Protein AF-A0A519QUR3-F1 (afdb_monomer_lite)

Foldseek 3Di:
DDDDDDDDPPCVVVVVVVVVVVVVVCVVVVVVFPQPDFDFDWDPPDVPWTWTWTAHRNDIDIGTPPPPCPPFPQPPVVQLVLLVVLVVLCVLLVPDLCLVCLLLVHDSVVNVCSSPNPPTDDPDPSSVSVSVLSVLSVLVVVLCVVLVPDSNCNNVQQQQADVLLVRGGLSRCSSVVDPPSSVSVVVCCPDPVVNPDPDD

Sequence (200 aa):
MQALINLKRGDLPTLLEVFTLAVTTLDAVGAQEFSDLSLHVKGVARPGQSHDLMLSAGQMLICPAGQHVGRRAIPSMKHLMLSAQIRELLATWKWPIAKAARYFRCTQSALDQALTPWTGGEPSTGVARFEAQARSLLFVELLRMIRDVLPEDTPKWLAQERTHLGGKSIETIILQQEPFFVERILTWSLSSEGMGKALH

Radius of gyration: 24.51 Å; chains: 1; bounding box: 57×41×67 Å

Secondary structure (DSSP, 8-state):
------PPTT-HHHHHHHHHHHHHHHHHTT-SSTTS----EEEEEETTEEEEEEEETTEEEEEETT---SS--PPPHHHHHHHHHHHHHHHHTT--HHHHHHHHTS-HHHHHHHHSPP-SS---TTHHHHHHHHHHHHHHHHHHHHTT--GGGHHHHHH-EEGGGTTEEHHHHHHHT-TTHHHHHHHHHHSHHHHS----

pLDDT: mean 70.4, std 18.65, range [34.88, 95.19]

Structure (mmCIF, N/CA/C/O backbone):
data_AF-A0A519QUR3-F1
#
_entry.id   AF-A0A519QUR3-F1
#
loop_
_atom_site.group_PDB
_atom_site.id
_atom_site.type_symbol
_atom_site.label_atom_id
_atom_site.label_alt_id
_atom_site.label_comp_id
_atom_site.label_asym_id
_atom_site.label_entity_id
_atom_site.label_seq_id
_atom_site.pdbx_PDB_ins_code
_atom_site.Cartn_x
_atom_site.Cartn_y
_atom_site.Cartn_z
_atom_site.occupancy
_atom_site.B_iso_or_equiv
_atom_site.auth_seq_id
_atom_site.auth_comp_id
_atom_site.auth_asym_id
_atom_site.auth_atom_id
_atom_site.pdbx_PDB_model_num
ATOM 1 N N . MET A 1 1 ? 34.465 -14.751 -21.176 1.00 37.81 1 MET A N 1
ATOM 2 C CA . MET A 1 1 ? 34.729 -15.432 -22.464 1.00 37.81 1 MET A CA 1
ATOM 3 C C . MET A 1 1 ? 33.815 -14.802 -23.511 1.00 37.81 1 MET A C 1
ATOM 5 O O . MET A 1 1 ? 32.639 -14.657 -23.218 1.00 37.81 1 MET A O 1
ATOM 9 N N . GLN A 1 2 ? 34.328 -14.355 -24.661 1.00 36.56 2 GLN A N 1
ATOM 10 C CA . GLN A 1 2 ? 33.506 -13.817 -25.757 1.00 36.56 2 GLN A CA 1
ATOM 11 C C . GLN A 1 2 ? 33.618 -14.761 -26.955 1.00 36.56 2 GLN A C 1
ATOM 13 O O . GLN A 1 2 ? 34.717 -14.986 -27.452 1.00 36.56 2 GLN A O 1
ATOM 18 N N . ALA A 1 3 ? 32.490 -15.317 -27.393 1.00 42.28 3 ALA A N 1
ATOM 19 C CA . ALA A 1 3 ? 32.391 -16.103 -28.616 1.00 42.28 3 ALA A CA 1
ATOM 20 C C . ALA A 1 3 ? 31.501 -15.339 -29.600 1.00 42.28 3 ALA A C 1
ATOM 22 O O . ALA A 1 3 ? 30.379 -14.964 -29.26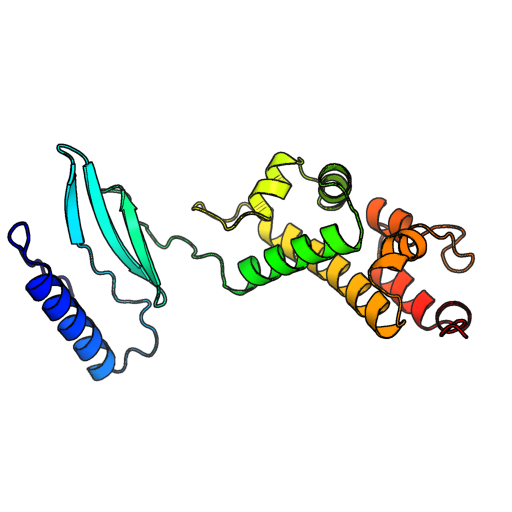1 1.00 42.28 3 ALA A O 1
ATOM 23 N N . LEU A 1 4 ? 32.012 -15.075 -30.802 1.00 41.81 4 LEU A N 1
ATOM 24 C CA . LEU A 1 4 ? 31.260 -14.408 -31.860 1.00 41.81 4 LEU A CA 1
ATOM 25 C C . LEU A 1 4 ? 30.803 -15.467 -32.866 1.00 41.81 4 LEU A C 1
ATOM 27 O O . LEU A 1 4 ? 31.633 -16.063 -33.549 1.00 41.81 4 LEU A O 1
ATOM 31 N N . ILE A 1 5 ? 29.496 -15.718 -32.943 1.00 52.50 5 ILE A N 1
ATOM 32 C CA . ILE A 1 5 ? 28.916 -16.709 -33.857 1.00 52.50 5 ILE A CA 1
ATOM 33 C C . ILE A 1 5 ? 28.091 -15.970 -34.911 1.00 52.50 5 ILE A C 1
ATOM 35 O O . ILE A 1 5 ? 27.114 -15.294 -34.594 1.00 52.50 5 ILE A O 1
ATOM 39 N N . ASN A 1 6 ? 28.493 -16.094 -36.177 1.00 49.91 6 ASN A N 1
ATOM 40 C CA . ASN A 1 6 ? 27.778 -15.509 -37.309 1.00 49.91 6 ASN A CA 1
ATOM 41 C C . ASN A 1 6 ? 26.683 -16.468 -37.787 1.00 49.91 6 ASN A C 1
ATOM 43 O O . ASN A 1 6 ? 26.970 -17.462 -38.450 1.00 49.91 6 ASN A O 1
ATOM 47 N N . LEU A 1 7 ? 25.427 -16.153 -37.471 1.00 54.91 7 LEU A N 1
ATOM 48 C CA . LEU A 1 7 ? 24.267 -16.935 -37.902 1.00 54.91 7 LEU A CA 1
ATOM 49 C C . LEU A 1 7 ? 23.686 -16.388 -39.211 1.00 54.91 7 LEU A C 1
ATOM 51 O O . LEU A 1 7 ? 23.589 -15.174 -39.411 1.00 54.91 7 LEU A O 1
ATOM 55 N N . LYS A 1 8 ? 23.279 -17.287 -40.113 1.00 53.91 8 LYS A N 1
ATOM 56 C CA . LYS A 1 8 ? 22.576 -16.918 -41.349 1.00 53.91 8 LYS A CA 1
ATOM 57 C C . LYS A 1 8 ? 21.108 -16.595 -41.047 1.00 53.91 8 LYS A C 1
ATOM 59 O O . LYS A 1 8 ? 20.505 -17.109 -40.108 1.00 53.91 8 LYS A O 1
ATOM 64 N N . ARG A 1 9 ? 20.518 -15.711 -41.857 1.00 47.50 9 ARG A N 1
ATOM 65 C CA . ARG A 1 9 ? 19.133 -15.245 -41.693 1.00 47.50 9 ARG A CA 1
ATOM 66 C C . ARG A 1 9 ? 18.157 -16.425 -41.811 1.00 47.50 9 ARG A C 1
ATOM 68 O O . ARG A 1 9 ? 18.143 -17.085 -42.843 1.00 47.50 9 ARG A O 1
ATOM 75 N N . GLY A 1 10 ? 17.333 -16.640 -40.784 1.00 54.34 10 GLY A N 1
ATOM 76 C CA . GLY A 1 10 ? 16.297 -17.685 -40.761 1.00 54.34 10 GLY A CA 1
ATOM 77 C C . GLY A 1 10 ? 16.670 -18.967 -40.012 1.00 54.34 10 GLY A C 1
ATOM 78 O O . GLY A 1 10 ? 15.839 -19.863 -39.925 1.00 54.34 10 GLY A O 1
ATOM 79 N N . ASP A 1 11 ? 17.870 -19.051 -39.438 1.00 62.44 11 ASP A N 1
ATOM 80 C CA . ASP A 1 11 ? 18.358 -20.280 -38.811 1.00 62.44 11 ASP A CA 1
ATOM 81 C C . ASP A 1 11 ? 18.082 -20.329 -37.295 1.00 62.44 11 ASP A C 1
ATOM 83 O O . ASP A 1 11 ? 18.979 -20.284 -36.451 1.00 62.44 11 ASP A O 1
ATOM 87 N N . LEU A 1 12 ? 16.790 -20.340 -36.948 1.00 55.03 12 LEU A N 1
ATOM 88 C CA . LEU A 1 12 ? 16.305 -20.459 -35.567 1.00 55.03 12 LEU A CA 1
ATOM 89 C C . LEU A 1 12 ? 16.779 -21.749 -34.859 1.00 55.03 12 LEU A C 1
ATOM 91 O O . LEU A 1 12 ? 17.108 -21.658 -33.677 1.00 55.03 12 LEU A O 1
ATOM 95 N N . PRO A 1 13 ? 16.858 -22.920 -35.524 1.00 61.12 13 PRO A N 1
ATOM 96 C CA . PRO A 1 13 ? 17.396 -24.131 -34.904 1.00 61.12 13 PRO A CA 1
ATOM 97 C C . PRO A 1 13 ? 18.841 -23.955 -34.429 1.00 61.12 13 PRO A C 1
ATOM 99 O O . PRO A 1 13 ? 19.134 -24.225 -33.268 1.00 61.12 13 PRO A O 1
ATOM 102 N N . THR A 1 14 ? 19.713 -23.382 -35.261 1.00 62.38 14 THR A N 1
ATOM 103 C CA . THR A 1 14 ? 21.112 -23.115 -34.891 1.00 62.38 14 THR A CA 1
ATOM 104 C C . THR A 1 14 ? 21.223 -22.098 -33.748 1.00 62.38 14 THR A C 1
ATOM 106 O O . THR A 1 14 ? 22.104 -22.204 -32.897 1.00 62.38 14 THR A O 1
ATOM 109 N N . LEU A 1 15 ? 20.303 -21.128 -33.661 1.00 63.38 15 LEU A N 1
ATOM 110 C CA . LEU A 1 15 ? 20.225 -20.219 -32.512 1.00 63.38 15 LEU A CA 1
ATOM 111 C C . LEU A 1 15 ? 19.911 -20.978 -31.212 1.00 63.38 15 LEU A C 1
ATOM 113 O O . LEU A 1 15 ? 20.547 -20.735 -30.187 1.00 63.38 15 LEU A O 1
ATOM 117 N N . LEU A 1 16 ? 18.932 -21.885 -31.258 1.00 61.94 16 LEU A N 1
ATOM 118 C CA . LEU A 1 16 ? 18.525 -22.691 -30.108 1.00 61.94 16 LEU A CA 1
ATOM 119 C C . LEU A 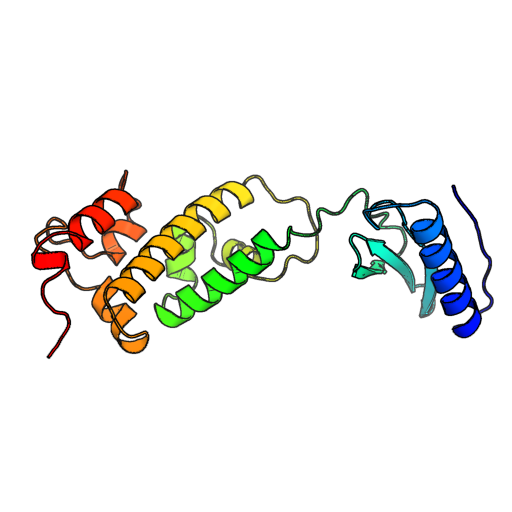1 16 ? 19.641 -23.643 -29.667 1.00 61.94 16 LEU A C 1
ATOM 121 O O . LEU A 1 16 ? 19.890 -23.749 -28.472 1.00 61.94 16 LEU A O 1
ATOM 125 N N . GLU A 1 17 ? 20.373 -24.251 -30.602 1.00 64.56 17 GLU A N 1
ATOM 126 C CA . GLU A 1 17 ? 21.537 -25.091 -30.293 1.00 64.56 17 GLU A CA 1
ATOM 127 C C . GLU A 1 17 ? 22.652 -24.308 -29.586 1.00 64.56 17 GLU A C 1
ATOM 129 O O . GLU A 1 17 ? 23.203 -24.775 -28.588 1.00 64.56 17 GLU A O 1
ATOM 134 N N . VAL A 1 18 ? 22.948 -23.086 -30.042 1.00 66.19 18 VAL A N 1
ATOM 135 C CA . VAL A 1 18 ? 23.920 -22.195 -29.384 1.00 66.19 18 VAL A CA 1
ATOM 136 C C . VAL A 1 18 ? 23.464 -21.826 -27.970 1.00 66.19 18 VAL A C 1
ATOM 138 O O . VAL A 1 18 ? 24.279 -21.799 -27.046 1.00 66.19 18 VAL A O 1
ATOM 141 N N . PHE A 1 19 ? 22.165 -21.578 -27.780 1.00 64.88 19 PHE A N 1
ATOM 142 C CA . PHE A 1 19 ? 21.584 -21.335 -26.460 1.00 64.88 19 PHE A CA 1
ATOM 143 C C . PHE A 1 19 ? 21.726 -22.544 -25.539 1.00 64.88 19 PHE A C 1
ATOM 145 O O . PHE A 1 19 ? 22.174 -22.396 -24.402 1.00 64.88 19 PHE A O 1
ATOM 152 N N . THR A 1 20 ? 21.375 -23.732 -26.026 1.00 64.12 20 THR A N 1
ATOM 153 C CA . THR A 1 20 ? 21.497 -24.976 -25.269 1.00 64.12 20 THR A CA 1
ATOM 154 C C . THR A 1 20 ? 22.944 -25.210 -24.858 1.00 64.12 20 THR A C 1
ATOM 156 O O . THR A 1 20 ? 23.195 -25.430 -23.678 1.00 64.12 20 THR A O 1
ATOM 159 N N . LEU A 1 21 ? 23.898 -25.060 -25.783 1.00 65.69 21 LEU A N 1
ATOM 160 C CA . LEU A 1 21 ? 25.323 -25.241 -25.506 1.00 65.69 21 LEU A CA 1
ATOM 161 C C . LEU A 1 21 ? 25.846 -24.245 -24.458 1.00 65.69 21 LEU A C 1
ATOM 163 O O . LEU A 1 21 ? 26.615 -24.621 -23.569 1.00 65.69 21 LEU A O 1
ATOM 167 N N . ALA A 1 22 ? 25.428 -22.979 -24.536 1.00 63.56 22 ALA A N 1
ATOM 168 C CA . ALA A 1 22 ? 25.815 -21.955 -23.569 1.00 63.56 22 ALA A CA 1
ATOM 169 C C . ALA A 1 22 ? 25.281 -22.275 -22.165 1.00 63.56 22 ALA A C 1
ATOM 171 O O . ALA A 1 22 ? 26.036 -22.214 -21.197 1.00 63.56 22 ALA A O 1
ATOM 172 N N . VAL A 1 23 ? 24.012 -22.678 -22.056 1.00 60.81 23 VAL A N 1
ATOM 173 C CA . VAL A 1 23 ? 23.383 -23.053 -20.780 1.00 60.81 23 VAL A CA 1
ATOM 174 C C . VAL A 1 23 ? 24.037 -24.302 -20.185 1.00 60.81 23 VAL A C 1
ATOM 176 O O . VAL A 1 23 ? 24.402 -24.284 -19.012 1.00 60.81 23 VAL A O 1
ATOM 179 N N . THR A 1 24 ? 24.271 -25.351 -20.981 1.00 61.38 24 THR A N 1
ATOM 180 C CA . THR A 1 24 ? 24.924 -26.582 -20.497 1.00 61.38 24 THR A CA 1
ATOM 181 C C . THR A 1 24 ? 26.366 -26.345 -20.061 1.00 61.38 24 THR A C 1
ATOM 183 O O . THR A 1 24 ? 26.838 -26.975 -19.121 1.00 61.38 24 THR A O 1
ATOM 186 N N . THR A 1 25 ? 27.078 -25.423 -20.719 1.00 59.19 25 THR A N 1
ATOM 187 C CA . THR A 1 25 ? 28.458 -25.081 -20.343 1.00 59.19 25 THR A CA 1
ATOM 188 C C . THR A 1 25 ? 28.506 -24.356 -18.998 1.00 59.19 25 THR A C 1
ATOM 190 O O . THR A 1 25 ? 29.402 -24.624 -18.205 1.00 59.19 25 THR A O 1
ATOM 193 N N . LEU A 1 26 ? 27.544 -23.470 -18.717 1.00 57.19 26 LEU A N 1
ATOM 194 C CA . LEU A 1 26 ? 27.446 -22.760 -17.433 1.00 57.19 26 LEU A CA 1
ATOM 195 C C . LEU A 1 26 ? 27.105 -23.684 -16.268 1.00 57.19 26 LEU A C 1
ATOM 197 O O . LEU A 1 26 ? 27.687 -23.557 -15.192 1.00 57.19 26 LEU A O 1
ATOM 201 N N . ASP A 1 27 ? 26.184 -24.615 -16.505 1.00 56.41 27 ASP A N 1
ATOM 202 C CA . ASP A 1 27 ? 25.802 -25.630 -15.528 1.00 56.41 27 ASP A CA 1
ATOM 203 C C . ASP A 1 27 ? 27.007 -26.526 -15.189 1.00 56.41 27 ASP A C 1
ATOM 205 O O . ASP A 1 27 ? 27.345 -26.728 -14.023 1.00 56.41 27 ASP A O 1
ATOM 209 N N . ALA A 1 28 ? 27.765 -26.944 -16.211 1.00 59.03 28 ALA A N 1
ATOM 210 C CA . ALA A 1 28 ? 28.971 -27.755 -16.045 1.00 59.03 28 ALA A CA 1
ATOM 211 C C . ALA A 1 28 ? 30.105 -27.052 -15.272 1.00 59.03 28 ALA A C 1
ATOM 213 O O . ALA A 1 28 ? 30.900 -27.727 -14.618 1.00 59.03 28 ALA A O 1
ATOM 214 N N . VAL A 1 29 ? 30.198 -25.717 -15.322 1.00 57.69 29 VAL A N 1
ATOM 215 C CA . VAL A 1 29 ? 31.187 -24.946 -14.538 1.00 57.69 29 VAL A CA 1
ATOM 216 C C . VAL A 1 29 ? 30.670 -24.524 -13.157 1.00 57.69 29 VAL A C 1
ATOM 218 O O . VAL A 1 29 ? 31.363 -23.798 -12.446 1.00 57.69 29 VAL A O 1
ATOM 221 N N . GLY A 1 30 ? 29.482 -24.987 -12.752 1.00 46.03 30 GLY A N 1
ATOM 222 C CA . GLY A 1 30 ? 28.926 -24.738 -11.422 1.00 46.03 30 GLY A CA 1
ATOM 223 C C . GLY A 1 30 ? 28.521 -23.283 -11.184 1.00 46.03 30 GLY A C 1
ATOM 224 O O . GLY A 1 30 ? 28.546 -22.824 -10.041 1.00 46.03 30 GLY A O 1
ATOM 225 N N . ALA A 1 31 ? 28.167 -22.544 -12.242 1.00 55.16 31 ALA A N 1
ATOM 226 C CA . ALA A 1 31 ? 27.656 -21.185 -12.114 1.00 55.16 31 ALA A CA 1
ATOM 227 C C . ALA A 1 31 ? 26.292 -21.221 -11.401 1.00 55.16 31 ALA A C 1
ATOM 229 O O . ALA A 1 31 ? 25.266 -21.517 -12.005 1.00 55.16 31 ALA A O 1
ATOM 230 N N . GLN A 1 32 ? 26.283 -20.937 -10.095 1.00 46.06 32 GLN A N 1
ATOM 231 C CA . GLN A 1 32 ? 25.071 -20.992 -9.263 1.00 46.06 32 GLN A CA 1
ATOM 232 C C . GLN A 1 32 ? 24.063 -19.877 -9.587 1.00 46.06 32 GLN A C 1
ATOM 234 O O . GLN A 1 32 ? 22.903 -19.951 -9.185 1.00 46.06 32 GLN A O 1
ATOM 239 N N . GLU A 1 33 ? 24.483 -18.867 -10.351 1.00 49.00 33 GLU A N 1
ATOM 240 C CA . GLU A 1 33 ? 23.640 -17.782 -10.826 1.00 49.00 33 GLU A CA 1
ATOM 241 C C . GLU A 1 33 ? 23.883 -17.560 -12.327 1.00 49.00 33 GLU A C 1
ATOM 243 O O . GLU A 1 33 ? 24.993 -17.260 -12.759 1.00 49.00 33 GLU A O 1
ATOM 248 N N . PHE A 1 34 ? 22.830 -17.633 -13.148 1.00 50.94 34 PHE A N 1
ATOM 249 C CA . PHE A 1 34 ? 22.862 -17.262 -14.576 1.00 50.94 34 PHE A CA 1
ATOM 250 C C . PHE A 1 34 ? 23.053 -15.741 -14.799 1.00 50.94 34 PHE A C 1
ATOM 252 O O . PHE A 1 34 ? 22.647 -15.194 -15.825 1.00 50.94 34 PHE A O 1
ATOM 259 N N . SER A 1 35 ? 23.605 -15.026 -13.816 1.00 46.28 35 SER A N 1
ATOM 260 C CA . SER A 1 35 ? 23.860 -13.585 -13.826 1.00 46.28 35 SER A CA 1
ATOM 261 C C . SER A 1 35 ? 25.069 -13.205 -14.692 1.00 46.28 35 SER A C 1
ATOM 263 O O . SER A 1 35 ? 25.137 -12.063 -15.148 1.00 46.28 35 SER A O 1
ATOM 265 N N . ASP A 1 36 ? 25.955 -14.163 -14.993 1.00 45.47 36 ASP A N 1
ATOM 266 C CA . ASP A 1 36 ? 27.198 -13.939 -15.747 1.00 45.47 36 ASP A CA 1
ATOM 267 C C . ASP A 1 36 ? 27.099 -14.221 -17.260 1.00 45.47 36 ASP A C 1
ATOM 269 O O . ASP A 1 36 ? 28.025 -13.902 -18.012 1.00 45.47 36 ASP A O 1
ATOM 273 N N . LEU A 1 37 ? 25.986 -14.788 -17.749 1.00 48.16 37 LEU A N 1
ATOM 274 C CA . LEU A 1 37 ? 25.804 -15.063 -19.179 1.00 48.16 37 LEU A CA 1
ATOM 275 C C . LEU A 1 37 ? 24.959 -13.989 -19.852 1.00 48.16 37 LEU A C 1
ATOM 277 O O . LEU A 1 37 ? 23.739 -13.976 -19.746 1.00 48.16 37 LEU A O 1
ATOM 281 N N . SER A 1 38 ? 25.617 -13.152 -20.648 1.00 51.22 38 SER A N 1
ATOM 282 C CA . SER A 1 38 ? 24.949 -12.276 -21.611 1.00 51.22 38 SER A CA 1
ATOM 283 C C . SER A 1 38 ? 25.094 -12.863 -23.012 1.00 51.22 38 SER A C 1
ATOM 285 O O . SER A 1 38 ? 26.163 -12.781 -23.618 1.00 51.22 38 SER A O 1
ATOM 287 N N . LEU A 1 39 ? 24.027 -13.468 -23.540 1.00 52.56 39 LEU A N 1
ATOM 288 C CA . LEU A 1 39 ? 23.951 -13.723 -24.977 1.00 52.56 39 LEU A CA 1
ATOM 289 C C . LEU A 1 39 ? 23.546 -12.422 -25.671 1.00 52.56 39 LEU A C 1
ATOM 291 O O . LEU A 1 39 ? 22.660 -11.733 -25.184 1.00 52.56 39 LEU A O 1
ATOM 295 N N . HIS A 1 40 ? 24.189 -12.098 -26.790 1.00 50.66 40 HIS A N 1
ATOM 296 C CA . HIS A 1 40 ? 23.818 -10.974 -27.642 1.00 50.66 40 HIS A CA 1
ATOM 297 C C . HIS A 1 40 ? 23.481 -11.505 -29.030 1.00 50.66 40 HIS A C 1
ATOM 299 O O . HIS A 1 40 ? 24.373 -11.859 -29.801 1.00 50.66 40 HIS A O 1
ATOM 305 N N . VAL A 1 41 ? 22.191 -11.568 -29.356 1.00 54.34 41 VAL A N 1
ATOM 306 C CA . VAL A 1 41 ? 21.738 -11.955 -30.700 1.00 54.34 41 VAL A CA 1
ATOM 307 C C . VAL A 1 41 ? 21.291 -10.708 -31.435 1.00 54.34 41 VAL A C 1
ATOM 309 O O . VAL A 1 41 ? 20.272 -10.124 -31.076 1.00 54.34 41 VAL A O 1
ATOM 312 N N . LYS A 1 42 ? 22.031 -10.322 -32.476 1.00 53.34 42 LYS A N 1
ATOM 313 C CA . LYS A 1 42 ? 21.696 -9.174 -33.318 1.00 53.34 42 LYS A CA 1
ATOM 314 C C . LYS A 1 42 ? 20.842 -9.623 -34.501 1.00 53.34 42 LYS A C 1
ATOM 316 O O . LYS A 1 42 ? 21.347 -10.229 -35.445 1.00 53.34 42 LYS A O 1
ATOM 321 N N . GLY A 1 43 ? 19.548 -9.321 -34.459 1.00 52.38 43 GLY A N 1
ATOM 322 C CA . GLY A 1 43 ? 18.599 -9.654 -35.525 1.00 52.38 43 GLY A CA 1
ATOM 323 C C . GLY A 1 43 ? 18.023 -8.416 -36.211 1.00 52.38 43 GLY A C 1
ATOM 324 O O . GLY A 1 43 ? 17.754 -7.411 -35.559 1.00 52.38 43 GLY A O 1
ATOM 325 N N . VAL A 1 44 ? 17.782 -8.493 -37.525 1.00 53.41 44 VAL A N 1
ATOM 326 C CA . VAL A 1 44 ? 17.096 -7.441 -38.300 1.00 53.41 44 VAL A CA 1
ATOM 327 C C . VAL A 1 44 ? 15.649 -7.872 -38.547 1.00 53.41 44 VAL A C 1
ATOM 329 O O . VAL A 1 44 ? 15.371 -8.602 -39.502 1.00 53.41 44 VAL A O 1
ATOM 332 N N . ALA A 1 45 ? 14.732 -7.439 -37.675 1.00 48.12 45 ALA A N 1
ATOM 333 C CA . ALA A 1 45 ? 13.300 -7.757 -37.779 1.00 48.12 45 ALA A CA 1
ATOM 334 C C . ALA A 1 45 ? 12.611 -6.976 -38.916 1.00 48.12 45 ALA A C 1
ATOM 336 O O . ALA A 1 45 ? 11.692 -7.476 -39.560 1.00 48.12 45 ALA A O 1
ATOM 337 N N . ARG A 1 46 ? 13.088 -5.755 -39.193 1.00 50.47 46 ARG A N 1
ATOM 338 C CA . ARG A 1 46 ? 12.669 -4.871 -40.295 1.00 50.47 46 ARG A CA 1
ATOM 339 C C . ARG A 1 46 ? 13.899 -4.149 -40.854 1.00 50.47 46 ARG A C 1
ATOM 341 O O . ARG A 1 46 ? 14.862 -3.990 -40.102 1.00 50.47 46 ARG A O 1
ATOM 348 N N . PRO A 1 47 ? 13.9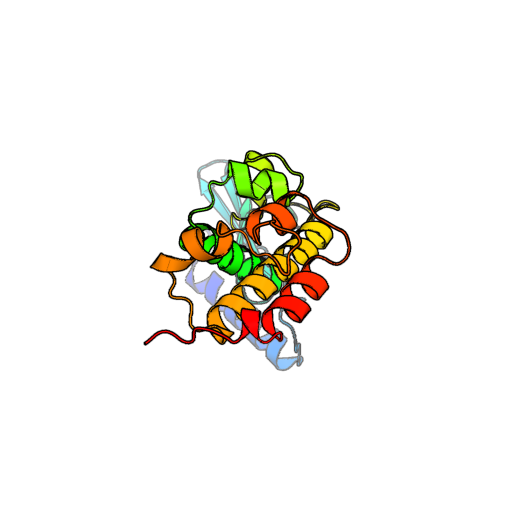06 -3.695 -42.122 1.00 45.84 47 PRO A N 1
ATOM 349 C CA . PRO A 1 47 ? 15.016 -2.907 -42.658 1.00 45.84 47 PRO A CA 1
ATOM 350 C C . PRO A 1 47 ? 15.345 -1.741 -41.714 1.00 45.84 47 PRO A C 1
ATOM 352 O O . PRO A 1 47 ? 14.475 -0.933 -41.403 1.00 45.84 47 PRO A O 1
ATOM 355 N N . GLY A 1 48 ? 16.575 -1.702 -41.198 1.00 50.81 48 GLY A N 1
ATOM 356 C CA . GLY A 1 48 ? 17.044 -0.646 -40.294 1.00 50.81 48 GLY A CA 1
ATOM 357 C C . GLY A 1 48 ? 16.703 -0.802 -38.805 1.00 50.81 48 GLY A C 1
ATOM 358 O O . GLY A 1 48 ? 17.183 -0.000 -38.012 1.00 50.81 48 GLY A O 1
ATOM 359 N N . GLN A 1 49 ? 15.942 -1.822 -38.384 1.00 51.38 49 GLN A N 1
ATOM 360 C CA . GLN A 1 49 ? 15.669 -2.080 -36.963 1.00 51.38 49 GLN A CA 1
ATOM 361 C C . GLN A 1 49 ? 16.392 -3.336 -36.484 1.00 51.38 49 GLN A C 1
ATOM 363 O O . GLN A 1 49 ? 15.976 -4.466 -36.757 1.00 51.38 49 GLN A O 1
ATOM 368 N N . SER A 1 50 ? 17.479 -3.111 -35.753 1.00 53.78 50 SER A N 1
ATOM 369 C CA . SER A 1 50 ? 18.231 -4.157 -35.076 1.00 53.78 50 SER A CA 1
ATOM 370 C C . SER A 1 50 ? 17.734 -4.292 -33.637 1.00 53.78 50 SER A C 1
ATOM 372 O O . SER A 1 50 ? 17.525 -3.284 -32.961 1.00 53.78 50 SER A O 1
ATOM 374 N N . HIS A 1 51 ? 17.553 -5.527 -33.181 1.00 54.38 51 HIS A N 1
ATOM 375 C CA . HIS A 1 51 ? 17.218 -5.842 -31.793 1.00 54.38 51 HIS A CA 1
ATOM 376 C C . HIS A 1 51 ? 18.263 -6.799 -31.226 1.00 54.38 51 HIS A C 1
ATOM 378 O O . HIS A 1 51 ? 18.765 -7.653 -31.960 1.00 54.38 51 HIS A O 1
ATOM 384 N N . ASP A 1 52 ? 18.548 -6.639 -29.939 1.00 56.50 52 ASP A N 1
ATOM 385 C CA . ASP A 1 52 ? 19.452 -7.467 -29.158 1.00 56.50 52 ASP A CA 1
ATOM 386 C C . ASP A 1 52 ? 18.612 -8.359 -28.233 1.00 56.50 52 ASP A C 1
ATOM 388 O O . ASP A 1 52 ? 17.825 -7.864 -27.424 1.00 56.50 52 ASP A O 1
ATOM 392 N N . LEU A 1 53 ? 18.754 -9.677 -28.356 1.00 54.47 53 LEU A N 1
ATOM 393 C CA . LEU A 1 53 ? 18.225 -10.633 -27.379 1.00 54.47 53 LEU A CA 1
ATOM 394 C C . LEU A 1 53 ? 19.250 -10.788 -26.253 1.00 54.47 53 LEU A C 1
ATOM 396 O O . LEU A 1 53 ? 20.398 -11.092 -26.563 1.00 54.47 53 LEU A O 1
ATOM 400 N N . MET A 1 54 ? 18.843 -10.598 -24.996 1.00 55.62 54 MET A N 1
ATOM 401 C CA . MET A 1 54 ? 19.684 -10.702 -23.799 1.00 55.62 54 MET A CA 1
ATOM 402 C C . MET A 1 54 ? 19.066 -11.670 -22.789 1.00 55.62 54 MET A C 1
ATOM 404 O O . MET A 1 54 ? 17.850 -11.681 -22.613 1.00 55.62 54 MET A O 1
ATOM 408 N N . LEU A 1 55 ? 19.893 -12.452 -22.094 1.00 50.78 55 LEU A N 1
ATOM 409 C CA . LEU A 1 55 ? 19.472 -13.270 -20.954 1.00 50.78 55 LEU A CA 1
ATOM 410 C C . LEU A 1 55 ? 20.062 -12.661 -19.676 1.00 50.78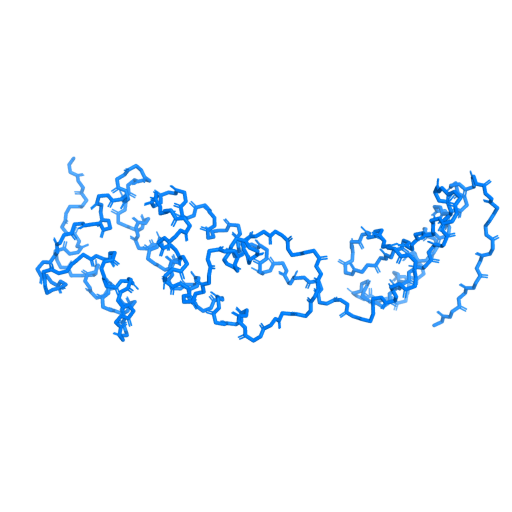 55 LEU A C 1
ATOM 412 O O . LEU A 1 55 ? 21.246 -12.346 -19.645 1.00 50.78 55 LEU A O 1
ATOM 416 N N . SER A 1 56 ? 19.247 -12.409 -18.653 1.00 50.50 56 SER A N 1
ATOM 417 C CA . SER A 1 56 ? 19.715 -11.838 -17.384 1.00 50.50 56 SER A CA 1
ATOM 418 C C . SER A 1 56 ? 18.839 -12.316 -16.231 1.00 50.50 56 SER A C 1
ATOM 420 O O . SER A 1 56 ? 17.614 -12.270 -16.328 1.00 50.50 56 SER A O 1
ATOM 422 N N . ALA A 1 57 ? 19.465 -12.822 -15.163 1.00 49.28 57 ALA A N 1
ATOM 423 C CA . ALA A 1 57 ? 18.782 -13.392 -13.995 1.00 49.28 57 ALA A CA 1
ATOM 424 C C . ALA A 1 57 ? 17.703 -14.443 -14.355 1.00 49.28 57 ALA A C 1
ATOM 426 O O . ALA A 1 57 ? 16.636 -14.489 -13.747 1.00 49.28 57 ALA A O 1
ATOM 427 N N . GLY A 1 58 ? 17.960 -15.264 -15.380 1.00 45.34 58 GLY A N 1
ATOM 428 C CA . GLY A 1 58 ? 17.029 -16.301 -15.844 1.00 45.34 58 GLY A CA 1
ATOM 429 C C . GLY A 1 58 ? 15.863 -15.799 -16.706 1.00 45.34 58 GLY A C 1
ATOM 430 O O . GLY A 1 58 ? 14.997 -16.590 -17.067 1.00 45.34 58 GLY A O 1
ATOM 431 N N . GLN A 1 59 ? 15.827 -14.512 -17.066 1.00 47.62 59 GLN A N 1
ATOM 432 C CA . GLN A 1 59 ? 14.815 -13.947 -17.960 1.00 47.62 59 GLN A CA 1
ATOM 433 C C . GLN A 1 59 ? 15.409 -13.581 -19.320 1.00 47.62 59 GLN A C 1
ATOM 435 O O . GLN A 1 59 ? 16.508 -13.034 -19.408 1.00 47.62 59 GLN A O 1
ATOM 440 N N . MET A 1 60 ? 14.654 -13.860 -20.382 1.00 52.12 60 MET A N 1
ATOM 441 C CA . MET A 1 60 ? 14.991 -13.483 -21.753 1.00 52.12 60 MET A CA 1
ATOM 442 C C . MET A 1 60 ? 14.328 -12.145 -22.103 1.00 52.12 60 MET A C 1
ATOM 444 O O . MET A 1 60 ? 13.119 -11.982 -21.955 1.00 52.12 60 MET A O 1
ATOM 448 N N . LEU A 1 61 ? 15.124 -11.187 -22.570 1.00 55.44 61 LEU A N 1
ATOM 449 C CA . LEU A 1 61 ? 14.732 -9.812 -22.869 1.00 55.44 61 LEU A CA 1
ATOM 450 C C . LEU A 1 61 ? 15.072 -9.479 -24.326 1.00 55.44 61 LEU A C 1
ATOM 452 O O . LEU A 1 61 ? 16.141 -9.838 -24.809 1.00 55.44 61 LEU A O 1
ATOM 456 N N . ILE A 1 62 ? 14.187 -8.757 -25.016 1.00 57.56 62 ILE A N 1
ATOM 457 C CA . ILE A 1 62 ? 14.442 -8.207 -26.357 1.00 57.56 62 ILE A CA 1
ATOM 458 C C . ILE A 1 62 ? 14.596 -6.692 -26.218 1.00 57.56 62 ILE A C 1
ATOM 460 O O . ILE A 1 62 ? 13.674 -6.010 -25.773 1.00 57.56 62 ILE A O 1
ATOM 464 N N . CYS A 1 63 ? 15.754 -6.161 -26.600 1.00 54.31 63 CYS A N 1
ATOM 465 C CA . CYS A 1 63 ? 16.109 -4.749 -26.473 1.00 54.31 63 CYS A CA 1
ATOM 466 C C . CYS A 1 63 ? 16.401 -4.120 -27.849 1.00 54.31 63 CYS A C 1
ATOM 468 O O . CYS A 1 63 ? 16.818 -4.825 -28.766 1.00 54.31 63 CYS A O 1
ATOM 470 N N . PRO A 1 64 ? 16.226 -2.799 -28.030 1.00 56.12 64 PRO A N 1
ATOM 471 C CA . PRO A 1 64 ? 16.731 -2.092 -29.210 1.00 56.12 64 PRO A CA 1
ATOM 472 C C . PRO A 1 64 ? 18.263 -2.172 -29.298 1.00 56.12 64 PRO A C 1
ATOM 474 O O . PRO A 1 64 ? 18.944 -2.059 -28.278 1.00 56.12 64 PRO A O 1
ATOM 477 N N . ALA A 1 65 ? 18.813 -2.333 -30.504 1.00 51.91 65 ALA A N 1
ATOM 478 C CA . ALA A 1 65 ? 20.253 -2.515 -30.684 1.00 51.91 65 ALA A CA 1
ATOM 479 C C . ALA A 1 65 ? 21.091 -1.325 -30.205 1.00 51.91 65 ALA A C 1
ATOM 481 O O . ALA A 1 65 ? 20.747 -0.166 -30.443 1.00 51.91 65 ALA A O 1
ATOM 482 N N . GLY A 1 66 ? 22.226 -1.625 -29.572 1.00 49.16 66 GLY A N 1
ATOM 483 C CA . GLY A 1 66 ? 23.160 -0.612 -29.070 1.00 49.16 66 GLY A CA 1
ATOM 484 C C . GLY A 1 66 ? 22.772 -0.026 -27.711 1.00 49.16 66 GLY A C 1
ATOM 485 O O . GLY A 1 66 ? 23.576 0.677 -27.101 1.00 49.16 66 GLY A O 1
ATOM 486 N N . GLN A 1 67 ? 21.600 -0.383 -27.171 1.00 50.31 67 GLN A N 1
ATOM 487 C CA . GLN A 1 67 ? 21.376 -0.318 -25.731 1.00 50.31 67 GLN A CA 1
ATOM 488 C C . GLN A 1 67 ? 22.088 -1.508 -25.090 1.00 50.31 67 GLN A C 1
ATOM 490 O O . GLN A 1 67 ? 21.462 -2.489 -24.690 1.00 50.31 67 GLN A O 1
ATOM 495 N N . HIS A 1 68 ? 23.416 -1.415 -24.978 1.00 46.56 68 HIS A N 1
ATOM 496 C CA . HIS A 1 68 ? 24.130 -2.222 -24.001 1.00 46.56 68 HIS A CA 1
ATOM 497 C C . HIS A 1 68 ? 23.586 -1.830 -22.641 1.00 46.56 68 HIS A C 1
ATOM 499 O O . HIS A 1 68 ? 23.866 -0.765 -22.094 1.00 46.56 68 HIS A O 1
ATOM 505 N N . VAL A 1 69 ? 22.735 -2.704 -22.137 1.00 47.19 69 VAL A N 1
ATOM 506 C CA . VAL A 1 69 ? 22.226 -2.668 -20.790 1.00 47.19 69 VAL A CA 1
ATOM 507 C C . VAL A 1 69 ? 23.409 -2.962 -19.866 1.00 47.19 69 VAL A C 1
ATOM 509 O O . VAL A 1 69 ? 23.598 -4.082 -19.406 1.00 47.19 69 VAL A O 1
ATOM 512 N N . GLY A 1 70 ? 24.260 -1.963 -19.616 1.00 42.25 70 GLY A N 1
ATOM 513 C CA . GLY A 1 70 ? 25.108 -1.979 -18.431 1.00 42.25 70 GLY A CA 1
ATOM 514 C C . GLY A 1 70 ? 24.167 -2.181 -17.254 1.00 42.25 70 GLY A C 1
ATOM 515 O O . GLY A 1 70 ? 23.247 -1.379 -17.123 1.00 42.25 70 GLY A O 1
ATOM 516 N N . ARG A 1 71 ? 24.310 -3.313 -16.540 1.00 42.03 71 ARG A N 1
ATOM 517 C CA . ARG A 1 71 ? 23.462 -3.767 -15.419 1.00 42.03 71 ARG A CA 1
ATOM 518 C C . ARG A 1 71 ? 22.155 -2.964 -15.317 1.00 42.03 71 ARG A C 1
ATOM 520 O O . ARG A 1 71 ? 22.045 -2.090 -14.460 1.00 42.03 71 ARG A O 1
ATOM 527 N N . ARG A 1 72 ? 21.158 -3.210 -16.187 1.00 41.56 72 ARG A N 1
ATOM 528 C CA . ARG A 1 72 ? 19.806 -2.712 -15.869 1.00 41.56 72 ARG A CA 1
ATOM 529 C C . ARG A 1 72 ? 19.507 -3.350 -14.530 1.00 41.56 72 ARG A C 1
ATOM 531 O O . ARG A 1 72 ? 19.562 -4.573 -14.416 1.00 41.56 72 ARG A O 1
ATOM 538 N N . ALA A 1 73 ? 19.234 -2.525 -13.530 1.00 43.28 73 ALA A N 1
ATOM 539 C CA . ALA A 1 73 ? 18.595 -2.992 -12.325 1.00 43.28 73 ALA A CA 1
ATOM 540 C C . ALA A 1 73 ? 17.258 -3.594 -12.771 1.00 43.28 73 ALA A C 1
ATOM 542 O O . ALA A 1 73 ? 16.282 -2.878 -12.984 1.00 43.28 73 ALA A O 1
ATOM 543 N N . ILE A 1 74 ? 17.241 -4.908 -13.014 1.00 46.62 74 ILE A N 1
ATOM 544 C CA . ILE A 1 74 ? 16.003 -5.673 -13.040 1.00 46.62 74 ILE A CA 1
ATOM 545 C C . ILE A 1 74 ? 15.340 -5.302 -11.717 1.00 46.62 74 ILE A C 1
ATOM 547 O O . ILE A 1 74 ? 15.997 -5.437 -10.675 1.00 46.62 74 ILE A O 1
ATOM 551 N N . PRO A 1 75 ? 14.110 -4.757 -11.729 1.00 51.94 75 PRO A N 1
ATOM 552 C CA . PRO A 1 75 ? 13.414 -4.470 -10.492 1.00 51.94 75 PRO A CA 1
ATOM 553 C C . PRO A 1 75 ? 13.464 -5.747 -9.676 1.00 51.94 75 PRO A C 1
ATOM 555 O O . PRO A 1 75 ? 13.057 -6.804 -10.164 1.00 51.94 75 PRO A O 1
ATOM 558 N N . SER A 1 76 ? 14.045 -5.677 -8.477 1.00 59.38 76 SER A N 1
ATOM 559 C CA . SER A 1 76 ? 14.093 -6.864 -7.634 1.00 59.38 76 SER A CA 1
ATOM 560 C C . SER A 1 76 ? 12.668 -7.415 -7.547 1.00 59.38 76 SER A C 1
ATOM 562 O O . SER A 1 76 ? 11.719 -6.633 -7.455 1.00 59.38 76 SER A O 1
ATOM 564 N N . MET A 1 77 ? 12.492 -8.737 -7.607 1.00 63.44 77 MET A N 1
ATOM 565 C CA . MET A 1 77 ? 11.165 -9.369 -7.520 1.00 63.44 77 MET A CA 1
ATOM 566 C C . MET A 1 77 ? 10.327 -8.775 -6.368 1.00 63.44 77 MET A C 1
ATOM 568 O O . MET A 1 77 ? 9.119 -8.588 -6.487 1.00 63.44 77 MET A O 1
ATOM 572 N N . LYS A 1 78 ? 11.008 -8.365 -5.289 1.00 66.19 78 LYS A N 1
ATOM 573 C CA . LYS A 1 78 ? 10.455 -7.645 -4.138 1.00 66.19 78 LYS A CA 1
ATOM 574 C C . LYS A 1 78 ? 9.695 -6.367 -4.518 1.00 66.19 78 LYS A C 1
ATOM 576 O O . LYS A 1 78 ? 8.605 -6.156 -4.004 1.00 66.19 78 LYS A O 1
ATOM 581 N N . HIS A 1 79 ? 10.234 -5.536 -5.407 1.00 71.38 79 HIS A N 1
ATOM 582 C CA . HIS A 1 79 ? 9.583 -4.300 -5.846 1.00 71.38 79 HIS A CA 1
ATOM 583 C C . HIS A 1 79 ? 8.333 -4.585 -6.685 1.00 71.38 79 HIS A C 1
ATOM 585 O O . HIS A 1 79 ? 7.287 -3.991 -6.446 1.00 71.38 79 HIS A O 1
ATOM 591 N N . LEU A 1 80 ? 8.410 -5.540 -7.621 1.00 69.75 80 LEU A N 1
ATOM 592 C CA . LEU A 1 80 ? 7.259 -5.933 -8.443 1.00 69.75 80 LEU A CA 1
ATOM 593 C C . LEU A 1 80 ? 6.114 -6.477 -7.584 1.00 69.75 80 LEU A C 1
ATOM 595 O O . LEU A 1 80 ? 4.964 -6.077 -7.768 1.00 69.75 80 LEU A O 1
ATOM 599 N N . MET A 1 81 ? 6.439 -7.341 -6.619 1.00 73.69 81 MET A N 1
ATOM 600 C CA . MET A 1 81 ? 5.471 -7.847 -5.647 1.00 73.69 81 MET A CA 1
ATOM 601 C C . MET A 1 81 ? 4.871 -6.712 -4.817 1.00 73.69 81 MET A C 1
ATOM 603 O O . MET A 1 81 ? 3.654 -6.642 -4.681 1.00 73.69 81 MET A O 1
ATOM 607 N N . LEU A 1 82 ? 5.696 -5.792 -4.312 1.00 81.44 82 LEU A N 1
ATOM 608 C CA . LEU A 1 82 ? 5.222 -4.677 -3.498 1.00 81.44 82 LEU A CA 1
ATOM 609 C C . LEU A 1 82 ? 4.276 -3.756 -4.281 1.00 81.44 82 LEU A C 1
ATOM 611 O O . LEU A 1 82 ? 3.205 -3.414 -3.789 1.00 81.44 82 LEU A O 1
ATOM 615 N N . SER A 1 83 ? 4.618 -3.396 -5.518 1.00 82.19 83 SER A N 1
ATOM 616 C CA . SER A 1 83 ? 3.756 -2.574 -6.375 1.00 82.19 83 SER A CA 1
ATOM 617 C C . SER A 1 83 ? 2.445 -3.279 -6.742 1.00 82.19 83 SER A C 1
ATOM 619 O O . SER A 1 83 ? 1.416 -2.620 -6.895 1.00 82.19 83 SER A O 1
ATOM 621 N N . ALA A 1 84 ? 2.444 -4.610 -6.872 1.00 81.06 84 ALA A N 1
ATOM 622 C CA . ALA A 1 84 ? 1.215 -5.387 -7.045 1.00 81.06 84 ALA A CA 1
ATOM 623 C C . ALA A 1 84 ? 0.340 -5.353 -5.780 1.00 81.06 84 ALA A C 1
ATOM 625 O O . ALA A 1 84 ? -0.839 -5.017 -5.870 1.00 81.06 84 ALA A O 1
ATOM 626 N N . GLN A 1 85 ? 0.934 -5.587 -4.605 1.00 86.69 85 GLN A N 1
ATOM 627 C CA . GLN A 1 85 ? 0.231 -5.537 -3.319 1.00 86.69 85 GLN A CA 1
ATOM 628 C C . GLN A 1 85 ? -0.374 -4.156 -3.045 1.00 86.69 85 GLN A C 1
ATOM 630 O O . GLN A 1 85 ? -1.509 -4.053 -2.591 1.00 86.69 85 GLN A O 1
ATOM 635 N N . ILE A 1 86 ? 0.350 -3.076 -3.355 1.00 91.06 86 ILE A N 1
ATOM 636 C CA . ILE A 1 86 ? -0.182 -1.720 -3.190 1.00 91.06 86 ILE A CA 1
ATOM 637 C C . ILE A 1 86 ? -1.337 -1.453 -4.155 1.00 91.06 86 ILE A C 1
ATOM 639 O O . ILE A 1 86 ? -2.318 -0.838 -3.749 1.00 91.06 86 ILE A O 1
ATOM 643 N N . ARG A 1 87 ? -1.282 -1.928 -5.405 1.00 87.31 87 ARG A N 1
ATOM 644 C CA . ARG A 1 87 ? -2.415 -1.786 -6.336 1.00 87.31 87 ARG A CA 1
ATOM 645 C C . ARG A 1 87 ? -3.674 -2.474 -5.818 1.00 87.31 87 ARG A C 1
ATOM 647 O O . ARG A 1 87 ? -4.744 -1.871 -5.852 1.00 87.31 87 ARG A O 1
ATOM 654 N N . GLU A 1 88 ? -3.533 -3.694 -5.317 1.00 88.94 88 GLU A N 1
ATOM 655 C CA . GLU A 1 88 ? -4.638 -4.443 -4.720 1.00 88.94 88 GLU A CA 1
ATOM 656 C C . GLU A 1 88 ? -5.195 -3.730 -3.480 1.00 88.94 88 GLU A C 1
ATOM 658 O O . GLU A 1 88 ? -6.400 -3.507 -3.383 1.00 88.94 88 GLU A O 1
ATOM 663 N N . LEU A 1 89 ? -4.316 -3.261 -2.589 1.00 93.38 89 LEU A N 1
ATOM 664 C CA . LEU A 1 89 ? -4.696 -2.489 -1.405 1.00 93.38 89 LEU A CA 1
ATOM 665 C C . LEU A 1 89 ? -5.496 -1.236 -1.777 1.00 93.38 89 LEU A C 1
ATOM 667 O O . LEU A 1 89 ? -6.559 -0.994 -1.209 1.00 93.38 89 LEU A O 1
ATOM 671 N N . LEU A 1 90 ? -5.025 -0.446 -2.748 1.00 92.75 90 LEU A N 1
ATOM 672 C CA . LEU A 1 90 ? -5.721 0.770 -3.180 1.00 92.75 90 LEU A CA 1
ATOM 673 C C . LEU A 1 90 ? -7.113 0.469 -3.750 1.00 92.75 90 LEU A C 1
ATOM 675 O O . LEU A 1 90 ? -8.042 1.248 -3.515 1.00 92.75 90 LEU A O 1
ATOM 679 N N . ALA A 1 91 ? -7.271 -0.657 -4.451 1.00 90.50 91 ALA A N 1
ATOM 680 C CA . ALA A 1 91 ? -8.565 -1.112 -4.947 1.00 90.50 91 ALA A CA 1
ATOM 681 C C . ALA A 1 91 ? -9.510 -1.485 -3.792 1.00 90.50 91 ALA A C 1
ATOM 683 O O . ALA A 1 91 ? -10.630 -0.973 -3.734 1.00 90.50 91 ALA A O 1
ATOM 684 N N . THR A 1 92 ? -9.041 -2.287 -2.831 1.00 91.50 92 THR A N 1
ATOM 685 C CA . THR A 1 92 ? -9.805 -2.685 -1.634 1.00 91.50 92 THR A CA 1
ATOM 686 C C . THR A 1 92 ? -10.223 -1.477 -0.796 1.00 91.50 92 THR A C 1
ATOM 688 O O . THR A 1 92 ? -11.373 -1.351 -0.380 1.00 91.50 92 THR A O 1
ATOM 691 N N . TRP A 1 93 ? -9.313 -0.525 -0.602 1.00 94.44 93 TRP A N 1
ATOM 692 C CA . TRP A 1 93 ? -9.561 0.686 0.184 1.00 94.44 93 TRP A CA 1
ATOM 693 C C . TRP A 1 93 ? -10.404 1.721 -0.571 1.00 94.44 93 TRP A C 1
ATOM 695 O O . TRP A 1 93 ? -10.801 2.735 0.007 1.00 94.44 93 TRP A O 1
ATOM 705 N N . LYS A 1 94 ? -10.672 1.490 -1.865 1.00 94.12 94 LYS A N 1
ATOM 706 C CA . LYS A 1 94 ? -11.310 2.440 -2.790 1.00 94.12 94 LYS A CA 1
ATOM 707 C C . LYS A 1 94 ? -10.609 3.802 -2.788 1.00 94.12 94 LYS A C 1
ATOM 709 O O . LYS A 1 94 ? -11.244 4.857 -2.843 1.00 94.12 94 LYS A O 1
ATOM 714 N N . TRP A 1 95 ? -9.281 3.788 -2.697 1.00 93.06 95 TRP A N 1
ATOM 715 C CA . TRP A 1 95 ? -8.469 4.997 -2.716 1.00 93.06 95 TRP A CA 1
ATOM 716 C C . TRP A 1 95 ? -8.166 5.411 -4.157 1.00 93.06 95 TRP A C 1
ATOM 718 O O . TRP A 1 95 ? -7.471 4.681 -4.865 1.00 93.06 95 TRP A O 1
ATOM 728 N N . PRO A 1 96 ? -8.616 6.597 -4.611 1.00 92.56 96 PRO A N 1
ATOM 729 C CA . PRO A 1 96 ? -8.225 7.089 -5.923 1.00 92.56 96 PRO A CA 1
ATOM 730 C C . PRO A 1 96 ? -6.722 7.381 -5.947 1.00 92.56 96 PRO A C 1
ATOM 732 O O . PRO A 1 96 ? -6.143 7.795 -4.936 1.00 92.56 96 PRO A O 1
ATOM 735 N N . ILE A 1 97 ? -6.105 7.261 -7.126 1.00 88.44 97 ILE A N 1
ATOM 736 C CA . ILE A 1 97 ? -4.666 7.506 -7.314 1.00 88.44 97 ILE A CA 1
ATOM 737 C C . ILE A 1 97 ? -4.237 8.886 -6.786 1.00 88.44 97 ILE A C 1
ATOM 739 O O . ILE A 1 97 ? -3.173 9.025 -6.195 1.00 88.44 97 ILE A O 1
ATOM 743 N N . ALA A 1 98 ? -5.112 9.894 -6.889 1.00 90.81 98 ALA A N 1
ATOM 744 C CA . ALA A 1 98 ? -4.923 11.227 -6.319 1.00 90.81 98 ALA A CA 1
ATOM 745 C C . ALA A 1 98 ? -4.722 11.222 -4.795 1.00 90.81 98 ALA A C 1
ATOM 747 O O . ALA A 1 98 ? -3.833 11.901 -4.278 1.00 90.81 98 ALA A O 1
ATOM 748 N N . LYS A 1 99 ? -5.532 10.442 -4.070 1.00 92.94 99 LYS A N 1
ATOM 749 C CA . LYS A 1 99 ? -5.437 10.313 -2.611 1.00 92.94 99 LYS A CA 1
ATOM 750 C C . LYS A 1 99 ? -4.162 9.560 -2.226 1.00 92.94 99 LYS A C 1
ATOM 752 O O . LYS A 1 99 ? -3.444 10.009 -1.334 1.00 92.94 99 LYS A O 1
ATOM 757 N N . ALA A 1 100 ? -3.845 8.478 -2.937 1.00 91.06 100 ALA A N 1
ATOM 758 C CA . ALA A 1 100 ? -2.629 7.701 -2.713 1.00 91.06 100 ALA A CA 1
ATOM 759 C C . ALA A 1 100 ? -1.353 8.520 -2.994 1.00 91.06 100 ALA A C 1
ATOM 761 O O . ALA A 1 100 ? -0.424 8.514 -2.191 1.00 91.06 100 ALA A O 1
ATOM 762 N N . ALA A 1 101 ? -1.326 9.304 -4.075 1.00 89.12 101 ALA A N 1
ATOM 763 C CA . ALA A 1 101 ? -0.189 10.155 -4.434 1.00 89.12 101 ALA A CA 1
ATOM 764 C C . ALA A 1 101 ? 0.120 11.199 -3.350 1.00 89.12 101 ALA A C 1
ATOM 766 O O . ALA A 1 101 ? 1.288 11.459 -3.047 1.00 89.12 101 ALA A O 1
ATOM 767 N N . ARG A 1 102 ? -0.919 11.728 -2.684 1.00 90.19 102 ARG A N 1
ATOM 768 C CA . ARG A 1 102 ? -0.754 12.613 -1.523 1.00 90.19 102 ARG A CA 1
ATOM 769 C C . ARG A 1 102 ? -0.027 11.915 -0.373 1.00 90.19 102 ARG A C 1
ATOM 771 O O . ARG A 1 102 ? 0.869 12.513 0.216 1.00 90.19 102 ARG A O 1
ATOM 778 N N . TYR A 1 103 ? -0.366 10.658 -0.086 1.00 90.44 103 TYR A N 1
ATOM 779 C CA . TYR A 1 103 ? 0.344 9.865 0.918 1.00 90.44 103 TYR A CA 1
ATOM 780 C C . TYR A 1 103 ? 1.808 9.626 0.515 1.00 90.44 103 TYR A C 1
ATOM 782 O O . TYR A 1 103 ? 2.724 9.938 1.273 1.00 90.44 103 TYR A O 1
ATOM 790 N N . PHE A 1 104 ? 2.069 9.178 -0.712 1.00 88.19 104 PHE A N 1
ATOM 791 C CA . PHE A 1 104 ? 3.440 8.936 -1.181 1.00 88.19 104 PHE A CA 1
ATOM 792 C C . PHE A 1 104 ? 4.259 10.221 -1.421 1.00 88.19 104 PHE A C 1
ATOM 794 O O . PHE A 1 104 ? 5.451 10.148 -1.733 1.00 88.19 104 PHE A O 1
ATOM 801 N N . ARG A 1 105 ? 3.660 11.409 -1.230 1.00 87.75 105 ARG A N 1
ATOM 802 C CA . ARG A 1 105 ? 4.250 12.735 -1.493 1.00 87.75 105 ARG A CA 1
ATOM 803 C C . ARG A 1 105 ? 4.873 12.815 -2.888 1.00 87.75 105 ARG A C 1
ATOM 805 O O . ARG A 1 105 ? 6.026 13.230 -3.048 1.00 87.75 105 ARG A O 1
ATOM 812 N N . CYS A 1 106 ? 4.130 12.359 -3.884 1.00 85.25 106 CYS A N 1
ATOM 813 C CA . CYS A 1 106 ? 4.526 12.391 -5.284 1.00 85.25 106 CYS A CA 1
ATOM 814 C C . CYS A 1 106 ? 3.357 12.856 -6.159 1.00 85.25 106 CYS A C 1
ATOM 816 O O . CYS A 1 106 ? 2.232 13.039 -5.690 1.00 85.25 106 CYS A O 1
ATOM 818 N N . THR A 1 107 ? 3.628 13.103 -7.439 1.00 85.25 107 THR A N 1
ATOM 819 C CA . THR A 1 107 ? 2.568 13.392 -8.409 1.00 85.25 107 THR A CA 1
ATOM 820 C C . THR A 1 107 ? 1.797 12.111 -8.735 1.00 85.25 107 THR A C 1
ATOM 822 O O . THR A 1 107 ? 2.331 11.010 -8.609 1.00 85.25 107 THR A O 1
ATOM 825 N N . GLN A 1 108 ? 0.547 12.237 -9.196 1.00 85.88 108 GLN A N 1
ATOM 826 C CA . GLN A 1 108 ? -0.249 11.075 -9.625 1.00 85.88 108 GLN A CA 1
ATOM 827 C C . GLN A 1 108 ? 0.463 10.277 -10.719 1.00 85.88 108 GLN A C 1
ATOM 829 O O . GLN A 1 108 ? 0.535 9.061 -10.632 1.00 85.88 108 GLN A O 1
ATOM 834 N N . SER A 1 109 ? 1.058 10.977 -11.690 1.00 79.44 109 SER A N 1
ATOM 835 C CA . SER A 1 109 ? 1.847 10.373 -12.767 1.00 79.44 109 SER A CA 1
ATOM 836 C C . SER A 1 109 ? 3.063 9.602 -12.237 1.00 79.44 109 SER A C 1
ATOM 838 O O . SER A 1 109 ? 3.309 8.483 -12.671 1.00 79.44 109 SER A O 1
ATOM 840 N N . ALA A 1 110 ? 3.783 10.146 -11.249 1.00 78.88 110 ALA A N 1
ATOM 841 C CA . ALA A 1 110 ? 4.914 9.450 -10.637 1.00 78.88 110 ALA A CA 1
ATOM 842 C C . ALA A 1 110 ? 4.479 8.211 -9.838 1.00 78.88 110 ALA A C 1
ATOM 844 O O . ALA A 1 110 ? 5.171 7.196 -9.865 1.00 78.88 110 ALA A O 1
ATOM 845 N N . LEU A 1 111 ? 3.340 8.273 -9.137 1.00 84.06 111 LEU A N 1
ATOM 846 C CA . LEU A 1 111 ? 2.798 7.099 -8.451 1.00 84.06 111 LEU A CA 1
ATOM 847 C C . LEU A 1 111 ? 2.353 6.028 -9.449 1.00 84.06 111 LEU A C 1
ATOM 849 O O . LEU A 1 111 ? 2.667 4.860 -9.262 1.00 84.06 111 LEU A O 1
ATOM 853 N N . ASP A 1 112 ? 1.659 6.422 -10.511 1.00 81.69 112 ASP A N 1
ATOM 854 C CA . ASP A 1 112 ? 1.190 5.509 -11.552 1.00 81.69 112 ASP A CA 1
ATOM 855 C C . ASP A 1 112 ? 2.366 4.786 -12.231 1.00 81.69 112 ASP A C 1
ATOM 857 O O . ASP A 1 112 ? 2.356 3.565 -12.387 1.00 81.69 112 ASP A O 1
ATOM 861 N N . GLN A 1 113 ? 3.457 5.508 -12.504 1.00 75.31 113 GLN A N 1
ATOM 862 C CA . GLN A 1 113 ? 4.711 4.925 -12.989 1.00 75.31 113 GLN A CA 1
ATOM 863 C C . GLN A 1 113 ? 5.354 3.961 -11.983 1.00 75.31 113 GLN A C 1
ATOM 865 O O . GLN A 1 113 ? 5.834 2.908 -12.390 1.00 75.31 113 GLN A O 1
ATOM 870 N N . ALA A 1 114 ? 5.349 4.283 -10.685 1.00 75.00 114 ALA A N 1
ATOM 871 C CA . ALA A 1 114 ? 5.901 3.412 -9.641 1.00 75.00 114 ALA A CA 1
ATOM 872 C C . ALA A 1 114 ? 5.067 2.136 -9.418 1.00 75.00 114 ALA A C 1
ATOM 874 O O . ALA A 1 114 ? 5.595 1.088 -9.040 1.00 75.00 114 ALA A O 1
ATOM 875 N N . LEU A 1 115 ? 3.754 2.218 -9.645 1.00 76.38 115 LEU A N 1
ATOM 876 C CA . LEU A 1 115 ? 2.854 1.072 -9.568 1.00 76.38 115 LEU A CA 1
ATOM 877 C C . LEU A 1 115 ? 2.887 0.229 -10.846 1.00 76.38 115 LEU A C 1
ATOM 879 O O . LEU A 1 115 ? 2.611 -0.965 -10.782 1.00 76.38 115 LEU A O 1
ATOM 883 N N . THR A 1 116 ? 3.241 0.807 -11.991 1.00 70.25 116 THR A N 1
ATOM 884 C CA . THR A 1 116 ? 3.381 0.085 -13.260 1.00 70.25 116 THR A CA 1
ATOM 885 C C . THR A 1 116 ? 4.660 -0.767 -13.256 1.00 70.25 116 THR A C 1
ATOM 887 O O . THR A 1 116 ? 5.677 -0.339 -12.712 1.00 70.25 116 THR A O 1
ATOM 890 N N . PRO A 1 117 ? 4.660 -1.981 -13.846 1.00 59.94 117 PRO A N 1
ATOM 891 C CA . PRO A 1 117 ? 5.888 -2.753 -14.023 1.00 59.94 117 PRO A CA 1
ATOM 892 C C . PRO A 1 117 ? 6.950 -1.905 -14.742 1.00 59.94 117 PRO A C 1
ATOM 894 O O . PRO A 1 117 ? 6.740 -1.467 -15.870 1.00 59.94 117 PRO A O 1
ATOM 897 N N . TRP A 1 118 ? 8.064 -1.634 -14.060 1.00 55.72 118 TRP A N 1
ATOM 898 C CA . TRP A 1 118 ? 9.099 -0.702 -14.511 1.00 55.72 118 TRP A CA 1
ATOM 899 C C . TRP A 1 118 ? 9.742 -1.153 -15.832 1.00 55.72 118 TRP A C 1
ATOM 901 O O . TRP A 1 118 ? 10.302 -2.246 -15.912 1.00 55.72 118 TRP A O 1
ATOM 911 N N . THR A 1 119 ? 9.709 -0.300 -16.861 1.00 47.12 119 THR A N 1
ATOM 912 C CA . THR A 1 119 ? 10.230 -0.607 -18.211 1.00 47.12 119 THR A CA 1
ATOM 913 C C . THR A 1 119 ? 11.668 -0.131 -18.462 1.00 47.12 119 THR A C 1
ATOM 915 O O . THR A 1 119 ? 12.151 -0.211 -19.591 1.00 47.12 119 THR A O 1
ATOM 918 N N . GLY A 1 120 ? 12.389 0.325 -17.432 1.00 38.50 120 GLY A N 1
ATOM 919 C CA . GLY A 1 120 ? 13.821 0.634 -17.507 1.00 38.50 120 GLY A CA 1
ATOM 920 C C . GLY A 1 120 ? 14.193 2.034 -17.011 1.00 38.50 120 GLY A C 1
ATOM 921 O O . GLY A 1 120 ? 13.478 3.002 -17.242 1.00 38.50 120 GLY A O 1
ATOM 922 N N . GLY A 1 121 ? 15.343 2.112 -16.334 1.00 42.03 121 GLY A N 1
ATOM 923 C CA . GLY A 1 121 ? 15.890 3.301 -15.667 1.00 42.03 121 GLY A CA 1
ATOM 924 C C . GLY A 1 121 ? 16.440 2.932 -14.286 1.00 42.03 121 GLY A C 1
ATOM 925 O O . GLY A 1 121 ? 15.954 1.977 -13.681 1.00 42.03 121 GLY A O 1
ATOM 926 N N . GLU A 1 122 ? 17.467 3.628 -13.794 1.00 39.38 122 GLU A N 1
ATOM 927 C CA . GLU A 1 122 ? 17.880 3.474 -12.393 1.00 39.38 122 GLU A CA 1
ATOM 928 C C . GLU A 1 122 ? 16.735 3.910 -11.468 1.00 39.38 122 GLU A C 1
ATOM 930 O O . GLU A 1 122 ? 16.053 4.899 -11.766 1.00 39.38 122 GLU A O 1
ATOM 935 N N . PRO A 1 123 ? 16.507 3.200 -10.350 1.00 47.38 123 PRO A N 1
ATOM 936 C CA . PRO A 1 123 ? 15.565 3.658 -9.349 1.00 47.38 123 PRO A CA 1
ATOM 937 C C . PRO A 1 123 ? 16.043 5.020 -8.849 1.00 47.38 123 PRO A C 1
ATOM 939 O O . PRO A 1 123 ? 17.103 5.139 -8.235 1.00 47.38 123 PRO A O 1
ATOM 942 N N . SER A 1 124 ? 15.259 6.065 -9.115 1.00 53.16 124 SER A N 1
ATOM 943 C CA . SER A 1 124 ? 15.495 7.356 -8.482 1.00 53.16 124 SER A CA 1
ATOM 944 C C . SER A 1 124 ? 15.465 7.169 -6.961 1.00 53.16 124 SER A C 1
ATOM 946 O O . SER A 1 124 ? 14.847 6.236 -6.435 1.00 53.16 124 SER A O 1
ATOM 948 N N . THR A 1 125 ? 16.095 8.080 -6.226 1.00 51.22 125 THR A N 1
ATOM 949 C CA . THR A 1 125 ? 16.115 8.162 -4.752 1.00 51.22 125 THR A CA 1
ATOM 950 C C . THR A 1 125 ? 14.727 8.115 -4.074 1.00 51.22 125 THR A C 1
ATOM 952 O O . THR A 1 125 ? 14.634 8.107 -2.848 1.00 51.22 125 THR A O 1
ATOM 955 N N . GLY A 1 126 ? 13.635 8.024 -4.840 1.00 61.81 126 GLY A N 1
ATOM 956 C CA . GLY A 1 126 ? 12.276 7.759 -4.383 1.00 61.81 126 GLY A CA 1
ATOM 957 C C . GLY A 1 126 ? 11.915 6.290 -4.124 1.00 61.81 126 GLY A C 1
ATOM 958 O O . GLY A 1 126 ? 10.940 6.071 -3.409 1.00 61.81 126 GLY A O 1
ATOM 959 N N . VAL A 1 127 ? 12.656 5.285 -4.620 1.00 66.81 127 VAL A N 1
ATOM 960 C CA . VAL A 1 127 ? 12.241 3.868 -4.463 1.00 66.81 127 VAL A CA 1
ATOM 961 C C . VAL A 1 127 ? 12.313 3.395 -3.014 1.00 66.81 127 VAL A C 1
ATOM 963 O O . VAL A 1 127 ? 11.331 2.869 -2.507 1.00 66.81 127 VAL A O 1
ATOM 966 N N . ALA A 1 128 ? 13.408 3.656 -2.296 1.00 68.31 128 ALA A N 1
ATOM 967 C CA . ALA A 1 128 ? 13.510 3.275 -0.883 1.00 68.31 128 ALA A CA 1
ATOM 968 C C . ALA A 1 128 ? 12.434 3.961 -0.016 1.00 68.31 128 ALA A C 1
ATOM 970 O O . ALA A 1 128 ? 11.863 3.346 0.887 1.00 68.31 128 ALA A O 1
ATOM 971 N N . ARG A 1 129 ? 12.108 5.226 -0.324 1.00 76.50 129 ARG A N 1
ATOM 972 C CA . ARG A 1 129 ? 11.031 5.967 0.348 1.00 76.50 129 ARG A CA 1
ATOM 973 C C . ARG A 1 129 ? 9.662 5.362 0.042 1.00 76.50 129 ARG A C 1
ATOM 975 O O . ARG A 1 129 ? 8.874 5.168 0.964 1.00 76.50 129 ARG A O 1
ATOM 982 N N . PHE A 1 130 ? 9.401 5.051 -1.228 1.00 81.75 130 PHE A N 1
ATOM 983 C CA . PHE A 1 130 ? 8.185 4.369 -1.659 1.00 81.75 130 PHE A CA 1
ATOM 984 C C . PHE A 1 130 ? 8.036 3.029 -0.944 1.00 81.75 130 PHE A C 1
ATOM 986 O O . PHE A 1 130 ? 6.983 2.773 -0.374 1.00 81.75 130 PHE A O 1
ATOM 993 N N . GLU A 1 131 ? 9.092 2.212 -0.896 1.00 81.06 131 GLU A N 1
ATOM 994 C CA . GLU A 1 131 ? 9.053 0.909 -0.235 1.00 81.06 131 GLU A CA 1
ATOM 995 C C . GLU A 1 131 ? 8.742 1.021 1.260 1.00 81.06 131 GLU A C 1
ATOM 997 O O . GLU A 1 131 ? 7.911 0.270 1.771 1.00 81.06 131 GLU A O 1
ATOM 1002 N N . ALA A 1 132 ? 9.369 1.967 1.964 1.00 81.81 132 ALA A N 1
ATOM 1003 C CA . ALA A 1 132 ? 9.097 2.198 3.380 1.00 81.81 132 ALA A CA 1
ATOM 1004 C C . ALA A 1 132 ? 7.635 2.617 3.61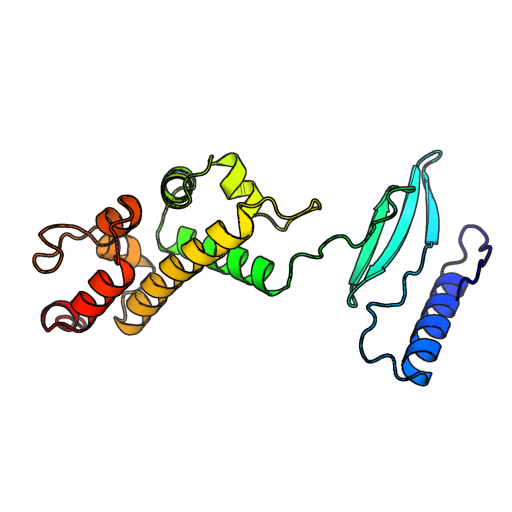9 1.00 81.81 132 ALA A C 1
ATOM 1006 O O . ALA A 1 132 ? 6.959 2.034 4.465 1.00 81.81 132 ALA A O 1
ATOM 1007 N N . GLN A 1 133 ? 7.126 3.571 2.833 1.00 86.81 133 GLN A N 1
ATOM 1008 C CA . GLN A 1 133 ? 5.738 4.039 2.919 1.00 86.81 133 GLN A CA 1
ATOM 1009 C C . GLN A 1 133 ? 4.733 2.939 2.541 1.00 86.81 133 GLN A C 1
ATOM 1011 O O . GLN A 1 133 ? 3.717 2.757 3.207 1.00 86.81 133 GLN A O 1
ATOM 1016 N N . ALA A 1 134 ? 5.034 2.156 1.506 1.00 88.12 134 ALA A N 1
ATOM 1017 C CA . ALA A 1 134 ? 4.220 1.028 1.071 1.00 88.12 134 ALA A CA 1
ATOM 1018 C C . ALA A 1 134 ? 4.101 -0.029 2.179 1.00 88.12 134 ALA A C 1
ATOM 1020 O O . ALA A 1 134 ? 2.997 -0.475 2.487 1.00 88.12 134 ALA A O 1
ATOM 1021 N N . ARG A 1 135 ? 5.209 -0.370 2.852 1.00 86.44 135 ARG A N 1
ATOM 1022 C CA . ARG A 1 135 ? 5.192 -1.299 3.996 1.00 86.44 135 ARG A CA 1
ATOM 1023 C C . ARG A 1 135 ? 4.309 -0.804 5.138 1.00 86.44 135 ARG A C 1
ATOM 1025 O O . ARG A 1 135 ? 3.607 -1.611 5.739 1.00 86.44 135 ARG A O 1
ATOM 1032 N N . SER A 1 136 ? 4.295 0.498 5.421 1.00 88.75 136 SER A N 1
ATOM 1033 C CA . SER A 1 136 ? 3.408 1.048 6.451 1.00 88.75 136 SER A CA 1
ATOM 1034 C C . SER A 1 136 ? 1.924 0.894 6.099 1.00 88.75 136 SER A C 1
ATOM 1036 O O . SER A 1 136 ? 1.128 0.606 6.988 1.00 88.75 136 SER A O 1
ATOM 1038 N N . LEU A 1 137 ? 1.537 1.030 4.825 1.00 91.75 137 LEU A N 1
ATOM 1039 C CA . LEU A 1 137 ? 0.158 0.751 4.397 1.00 91.75 137 LEU A CA 1
ATOM 1040 C C . LEU A 1 137 ? -0.182 -0.738 4.500 1.00 91.75 137 LEU A C 1
ATOM 1042 O O . LEU A 1 137 ? -1.248 -1.084 5.004 1.00 91.75 137 LEU A O 1
ATOM 1046 N N . LEU A 1 138 ? 0.738 -1.618 4.092 1.00 90.81 138 LEU A N 1
ATOM 1047 C CA . LEU A 1 138 ? 0.553 -3.066 4.225 1.00 90.81 138 LEU A CA 1
ATOM 1048 C C . LEU A 1 138 ? 0.390 -3.502 5.681 1.00 90.81 138 LEU A C 1
ATOM 1050 O O . LEU A 1 138 ? -0.356 -4.431 5.963 1.00 90.81 138 LEU A O 1
ATOM 1054 N N . PHE A 1 139 ? 1.040 -2.819 6.621 1.00 90.94 139 PHE A N 1
ATOM 1055 C CA . PHE A 1 139 ? 0.826 -3.077 8.039 1.00 90.94 139 PHE A CA 1
ATOM 1056 C C . PHE A 1 139 ? -0.609 -2.760 8.479 1.00 90.94 139 PHE A C 1
ATOM 1058 O O . PHE A 1 139 ? -1.227 -3.546 9.193 1.00 90.94 139 PHE A O 1
ATOM 1065 N N . VAL A 1 140 ? -1.169 -1.636 8.027 1.00 91.75 140 VAL A N 1
ATOM 1066 C CA . VAL A 1 140 ? -2.571 -1.291 8.309 1.00 91.75 140 VAL A CA 1
ATOM 1067 C C . VAL A 1 140 ? -3.521 -2.315 7.680 1.00 91.75 140 VAL A C 1
ATOM 1069 O O . VAL A 1 140 ? -4.518 -2.684 8.296 1.00 91.75 140 VAL A O 1
ATOM 1072 N N . GLU A 1 141 ? -3.189 -2.822 6.495 1.00 92.06 141 GLU A N 1
ATOM 1073 C CA . GLU A 1 141 ? -3.944 -3.890 5.836 1.00 92.06 141 GLU A CA 1
ATOM 1074 C C . GLU A 1 141 ? -3.867 -5.228 6.592 1.00 92.06 141 GLU A C 1
ATOM 1076 O O . GLU A 1 141 ? -4.874 -5.915 6.748 1.00 92.06 141 GLU A O 1
ATOM 1081 N N . LEU A 1 142 ? -2.705 -5.578 7.150 1.00 89.88 142 LEU A N 1
ATOM 1082 C CA . LEU A 1 142 ? -2.573 -6.731 8.046 1.00 89.88 142 LEU A CA 1
ATOM 1083 C C . LEU A 1 142 ? -3.451 -6.568 9.292 1.00 89.88 142 LEU A C 1
ATOM 1085 O O . LEU A 1 142 ? -4.136 -7.511 9.686 1.00 89.88 142 LEU A O 1
ATOM 1089 N N . LEU A 1 143 ? -3.489 -5.370 9.881 1.00 89.94 143 LEU A N 1
ATOM 1090 C CA . LEU A 1 143 ? -4.373 -5.085 11.012 1.00 89.94 143 LEU A CA 1
ATOM 1091 C C . LEU A 1 143 ? -5.852 -5.208 10.639 1.00 89.94 143 LEU A C 1
ATOM 1093 O O . LEU A 1 143 ? -6.620 -5.749 11.432 1.00 89.94 143 LEU A O 1
ATOM 1097 N N . ARG A 1 144 ? -6.256 -4.758 9.443 1.00 90.75 144 ARG A N 1
ATOM 1098 C CA . ARG A 1 144 ? -7.617 -4.969 8.923 1.00 90.75 144 ARG A CA 1
ATOM 1099 C C . ARG A 1 144 ? -7.972 -6.459 8.926 1.00 90.75 144 ARG A C 1
ATOM 1101 O O . ARG A 1 144 ? -9.029 -6.822 9.433 1.00 90.75 144 ARG A O 1
ATOM 1108 N N . MET A 1 145 ? -7.085 -7.304 8.396 1.00 88.56 145 MET A N 1
ATOM 1109 C CA . MET A 1 145 ? -7.300 -8.754 8.320 1.00 88.56 145 MET A CA 1
ATOM 1110 C C . MET A 1 145 ? -7.363 -9.412 9.700 1.00 88.56 145 MET A C 1
ATOM 1112 O O . MET A 1 145 ? -8.259 -10.208 9.950 1.00 88.56 145 MET A O 1
ATOM 1116 N N . ILE A 1 146 ? -6.472 -9.045 10.626 1.00 87.19 146 ILE A N 1
ATOM 1117 C CA . ILE A 1 146 ? -6.499 -9.551 12.014 1.00 87.19 146 ILE A CA 1
ATOM 1118 C C . ILE A 1 146 ? -7.811 -9.174 12.720 1.00 87.19 146 ILE A C 1
ATOM 1120 O O . ILE A 1 146 ? -8.290 -9.896 13.591 1.00 87.19 146 ILE A O 1
ATOM 1124 N N . ARG A 1 147 ? -8.394 -8.034 12.344 1.00 84.06 147 ARG A N 1
ATOM 1125 C CA . ARG A 1 147 ? -9.658 -7.517 12.880 1.00 84.06 147 ARG A CA 1
ATOM 1126 C C . ARG A 1 147 ? -10.897 -8.038 12.154 1.00 84.06 147 ARG A C 1
ATOM 1128 O O . ARG A 1 147 ? -11.987 -7.587 12.488 1.00 84.06 147 ARG A O 1
ATOM 1135 N N . ASP A 1 148 ? -10.721 -8.936 11.188 1.00 88.38 148 ASP A N 1
ATOM 1136 C CA . ASP A 1 148 ? -11.793 -9.538 10.390 1.00 88.38 148 ASP A CA 1
ATOM 1137 C C . ASP A 1 148 ? -12.718 -8.503 9.719 1.00 88.38 148 ASP A C 1
ATOM 1139 O O . ASP A 1 148 ? -13.922 -8.683 9.565 1.00 88.38 148 ASP A O 1
ATOM 1143 N N . VAL A 1 149 ? -12.154 -7.353 9.340 1.00 89.56 149 VAL A N 1
ATOM 1144 C CA . VAL A 1 149 ? -12.897 -6.313 8.621 1.00 89.56 149 VAL A CA 1
ATOM 1145 C C . VAL A 1 149 ? -12.922 -6.697 7.155 1.00 89.56 149 VAL A C 1
ATOM 1147 O O . VAL A 1 149 ? -11.870 -6.684 6.530 1.00 89.56 149 VAL A O 1
ATOM 1150 N N . LEU A 1 150 ? -14.081 -7.005 6.586 1.00 89.69 150 LEU A N 1
ATOM 1151 C CA . LEU A 1 150 ? -14.182 -7.461 5.198 1.00 89.69 150 LEU A CA 1
ATOM 1152 C C . LEU A 1 150 ? -13.737 -6.386 4.178 1.00 89.69 150 LEU A C 1
ATOM 1154 O O . LEU A 1 150 ? -13.843 -5.185 4.459 1.00 89.69 150 LEU A O 1
ATOM 1158 N N . PRO A 1 151 ? -13.242 -6.782 2.985 1.00 89.81 151 PRO A N 1
ATOM 1159 C CA . PRO A 1 151 ? -12.811 -5.855 1.934 1.00 89.81 151 PRO A CA 1
ATOM 1160 C C . PRO A 1 151 ? -13.824 -4.739 1.633 1.00 89.81 151 PRO A C 1
ATOM 1162 O O . PRO A 1 151 ? -13.446 -3.571 1.536 1.00 89.81 151 PRO A O 1
ATOM 1165 N N . GLU A 1 152 ? -15.110 -5.070 1.563 1.00 91.94 152 GLU A N 1
ATOM 1166 C CA . GLU A 1 152 ? -16.228 -4.160 1.305 1.00 91.94 152 GLU A CA 1
ATOM 1167 C C . GLU A 1 152 ? -16.436 -3.095 2.391 1.00 91.94 152 GLU A C 1
ATOM 1169 O O . GLU A 1 152 ? -16.827 -1.965 2.073 1.00 91.94 152 GLU A O 1
ATOM 1174 N N . ASP A 1 153 ? -16.116 -3.424 3.643 1.00 93.19 153 ASP A N 1
ATOM 1175 C CA . ASP A 1 153 ? -16.251 -2.547 4.805 1.00 93.19 153 ASP A CA 1
ATOM 1176 C C . ASP A 1 153 ? -15.008 -1.686 5.040 1.00 93.19 153 ASP A C 1
ATOM 1178 O O . ASP A 1 153 ? -15.069 -0.681 5.759 1.00 93.19 153 ASP A O 1
ATOM 1182 N N . THR A 1 154 ? -13.886 -2.028 4.400 1.00 93.81 154 THR A N 1
ATOM 1183 C CA . THR A 1 154 ? -12.598 -1.336 4.552 1.00 93.81 154 THR A CA 1
ATOM 1184 C C . THR A 1 154 ? -12.700 0.185 4.428 1.00 93.81 154 THR A C 1
ATOM 1186 O O . THR A 1 154 ? -12.191 0.874 5.314 1.00 93.81 154 THR A O 1
ATOM 1189 N N . PRO A 1 155 ? -13.376 0.766 3.414 1.00 94.56 155 PRO A N 1
ATOM 1190 C CA . PRO A 1 155 ? -13.454 2.221 3.284 1.00 94.56 155 PRO A CA 1
ATOM 1191 C C . PRO A 1 155 ? -14.157 2.878 4.479 1.00 94.56 155 PRO A C 1
ATOM 1193 O O . PRO A 1 155 ? -13.713 3.913 4.977 1.00 94.56 155 PRO A O 1
ATOM 1196 N N . LYS A 1 156 ? -15.231 2.253 4.980 1.00 94.25 156 LYS A N 1
ATOM 1197 C CA . LYS A 1 156 ? -15.971 2.733 6.152 1.00 94.25 156 LYS A CA 1
ATOM 1198 C C . LYS A 1 156 ? -15.122 2.603 7.411 1.00 94.25 156 LYS A C 1
ATOM 1200 O O . LYS A 1 156 ? -15.038 3.548 8.193 1.00 94.25 156 LYS A O 1
ATOM 1205 N N . TRP A 1 157 ? -14.455 1.464 7.582 1.00 94.00 157 TRP A N 1
ATOM 1206 C CA . TRP A 1 157 ? -13.542 1.233 8.694 1.00 94.00 157 TRP A CA 1
ATOM 1207 C C . TRP A 1 157 ? -12.404 2.261 8.709 1.00 94.00 157 TRP A C 1
ATOM 1209 O O . TRP A 1 157 ? -12.126 2.851 9.753 1.00 94.00 157 TRP A O 1
ATOM 1219 N N . LEU A 1 158 ? -11.781 2.557 7.570 1.00 94.69 158 LEU A N 1
ATOM 1220 C CA . LEU A 1 158 ? -10.717 3.560 7.476 1.00 94.69 158 LEU A CA 1
ATOM 1221 C C . LEU A 1 158 ? -11.204 4.973 7.817 1.00 94.69 158 LEU A C 1
ATOM 1223 O O . LEU A 1 158 ? -10.485 5.703 8.501 1.00 94.69 158 LEU A O 1
ATOM 1227 N N . ALA A 1 159 ? -12.408 5.341 7.368 1.00 95.19 159 ALA A N 1
ATOM 1228 C CA . ALA A 1 159 ? -12.984 6.676 7.528 1.00 95.19 159 ALA A CA 1
ATOM 1229 C C . ALA A 1 159 ? -13.617 6.934 8.906 1.00 95.19 159 ALA A C 1
ATOM 1231 O O . ALA A 1 159 ? -13.786 8.089 9.286 1.00 95.19 159 ALA A O 1
ATOM 1232 N N . GLN A 1 160 ? -13.949 5.889 9.667 1.00 94.12 160 GLN A N 1
ATOM 1233 C CA . GLN A 1 160 ? -14.601 6.029 10.968 1.00 94.12 160 GLN A CA 1
ATOM 1234 C C . GLN A 1 160 ? -13.710 6.753 11.993 1.00 94.12 160 GLN A C 1
ATOM 1236 O O . GLN A 1 160 ? -12.571 6.355 12.244 1.00 94.12 160 GLN A O 1
ATOM 1241 N N . GLU A 1 161 ? -14.240 7.788 12.636 1.00 94.19 161 GLU A N 1
ATOM 1242 C CA . GLU A 1 161 ? -13.570 8.474 13.743 1.00 94.19 161 GLU A CA 1
ATOM 1243 C C . GLU A 1 161 ? -13.570 7.622 15.014 1.00 94.19 161 GLU A C 1
ATOM 1245 O O . GLU A 1 161 ? -14.521 6.889 15.299 1.00 94.19 161 GLU A O 1
ATOM 1250 N N . ARG A 1 162 ? -12.472 7.690 15.773 1.00 91.25 162 ARG A N 1
ATOM 1251 C CA . ARG A 1 162 ? -12.266 6.881 16.979 1.00 91.25 162 ARG A CA 1
ATOM 1252 C C . ARG A 1 162 ? -11.766 7.753 18.120 1.00 91.25 162 ARG A C 1
ATOM 1254 O O . ARG A 1 162 ? -10.770 8.463 17.970 1.00 91.25 162 ARG A O 1
ATOM 1261 N N . THR A 1 163 ? -12.401 7.649 19.283 1.00 87.94 163 THR A N 1
ATOM 1262 C CA . THR A 1 163 ? -12.050 8.424 20.483 1.00 87.94 163 THR A CA 1
ATOM 1263 C C . THR A 1 163 ? -10.608 8.164 20.920 1.00 87.94 163 THR A C 1
ATOM 1265 O O . THR A 1 163 ? -9.857 9.108 21.152 1.00 87.94 163 THR A O 1
ATOM 1268 N N . HIS A 1 164 ? -10.165 6.903 20.909 1.00 85.88 164 HIS A N 1
ATOM 1269 C CA . HIS A 1 164 ? -8.779 6.523 21.221 1.00 85.88 164 HIS A CA 1
ATOM 1270 C C . HIS A 1 164 ? -7.743 7.039 20.209 1.00 85.88 164 HIS A C 1
ATOM 1272 O O . HIS A 1 164 ? -6.560 7.166 20.523 1.00 85.88 164 HIS A O 1
ATOM 1278 N N . LEU A 1 165 ? -8.181 7.394 19.000 1.00 88.81 165 LEU A N 1
ATOM 1279 C CA . LEU A 1 165 ? -7.365 8.091 18.009 1.00 88.81 165 LEU A CA 1
ATOM 1280 C C . LEU A 1 165 ? -7.554 9.617 18.087 1.00 88.81 165 LEU A C 1
ATOM 1282 O O . LEU A 1 165 ? -7.222 10.342 17.149 1.00 88.81 165 LEU A O 1
ATOM 1286 N N . GLY A 1 166 ? -8.027 10.135 19.225 1.00 87.94 166 GLY A N 1
ATOM 1287 C CA . GLY A 1 166 ? -8.238 11.565 19.454 1.00 87.94 166 GLY A CA 1
ATOM 1288 C C . GLY A 1 166 ? -9.326 12.150 18.556 1.00 87.94 166 GLY A C 1
ATOM 1289 O O . GLY A 1 166 ? -9.167 13.260 18.058 1.00 87.94 166 GLY A O 1
ATOM 1290 N N . GLY A 1 167 ? -10.372 11.369 18.266 1.00 90.50 167 GLY A N 1
ATOM 1291 C CA . GLY A 1 167 ? -11.444 11.750 17.343 1.00 90.50 167 GLY A CA 1
ATOM 1292 C C . GLY A 1 167 ? -11.051 11.675 15.866 1.00 90.50 167 GLY A C 1
ATOM 1293 O O . GLY A 1 167 ? -11.828 12.067 15.008 1.00 90.50 167 GLY A O 1
ATOM 1294 N N . LYS A 1 168 ? -9.857 11.168 15.532 1.00 93.12 168 LYS A N 1
ATOM 1295 C CA . LYS A 1 168 ? -9.425 11.003 14.139 1.00 93.12 168 LYS A CA 1
ATOM 1296 C C . LYS A 1 168 ? -9.767 9.616 13.608 1.00 93.12 168 LYS A C 1
ATOM 1298 O O . LYS A 1 168 ? -9.891 8.644 14.354 1.00 93.12 168 LYS A O 1
ATOM 1303 N N . SER A 1 169 ? -9.879 9.525 12.290 1.00 94.56 169 SER A N 1
ATOM 1304 C CA . SER A 1 169 ? -9.946 8.258 11.572 1.00 94.56 169 SER A CA 1
ATOM 1305 C C . SER A 1 169 ? -8.546 7.727 11.244 1.00 94.56 169 SER A C 1
ATOM 1307 O O . SER A 1 169 ? -7.571 8.487 11.218 1.00 94.56 169 SER A O 1
ATOM 1309 N N . ILE A 1 170 ? -8.440 6.420 10.974 1.00 93.75 170 ILE A N 1
ATOM 1310 C CA . ILE A 1 170 ? -7.186 5.797 10.514 1.00 93.75 170 ILE A CA 1
ATOM 1311 C C . ILE A 1 170 ? -6.716 6.476 9.226 1.00 93.75 170 ILE A C 1
ATOM 1313 O O . ILE A 1 170 ? -5.548 6.832 9.097 1.00 93.75 170 ILE A O 1
ATOM 1317 N N . GLU A 1 171 ? -7.644 6.717 8.299 1.00 94.25 171 GLU A N 1
ATOM 1318 C CA . GLU A 1 171 ? -7.366 7.412 7.047 1.00 94.25 171 GLU A CA 1
ATOM 1319 C C . GLU A 1 171 ? -6.752 8.801 7.285 1.00 94.25 171 GLU A C 1
ATOM 1321 O O . GLU A 1 171 ? -5.725 9.129 6.686 1.00 94.25 171 GLU A O 1
ATOM 1326 N N . THR A 1 172 ? -7.331 9.605 8.181 1.00 93.94 172 THR A N 1
ATOM 1327 C CA . THR A 1 172 ? -6.811 10.941 8.510 1.00 93.94 172 THR A CA 1
ATOM 1328 C C . THR A 1 172 ? -5.395 10.866 9.069 1.00 93.94 172 THR A C 1
ATOM 1330 O O . THR A 1 172 ? -4.531 11.633 8.648 1.00 93.94 172 THR A O 1
ATOM 1333 N N . ILE A 1 173 ? -5.140 9.917 9.969 1.00 92.88 173 ILE A N 1
ATOM 1334 C CA . ILE A 1 173 ? -3.824 9.700 10.576 1.00 92.88 173 ILE A CA 1
ATOM 1335 C C . ILE A 1 173 ? -2.773 9.319 9.518 1.00 92.88 173 ILE A C 1
ATOM 1337 O O . ILE A 1 173 ? -1.687 9.904 9.489 1.00 92.88 173 ILE A O 1
ATOM 1341 N N . ILE A 1 174 ? -3.108 8.400 8.605 1.00 92.88 174 ILE A N 1
ATOM 1342 C CA . ILE A 1 174 ? -2.222 7.981 7.507 1.00 92.88 174 ILE A CA 1
ATOM 1343 C C . ILE A 1 174 ? -1.920 9.162 6.578 1.00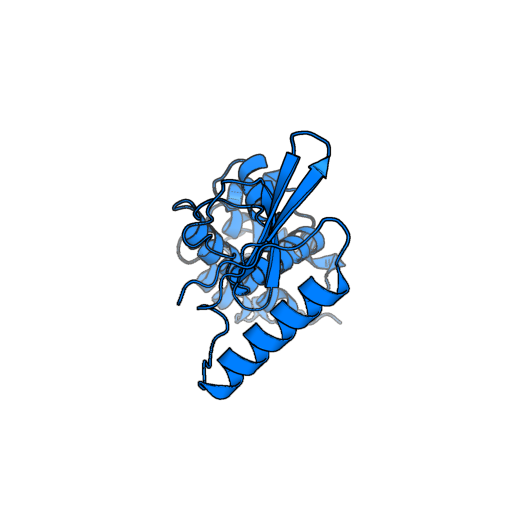 92.88 174 ILE A C 1
ATOM 1345 O O . ILE A 1 174 ? -0.764 9.410 6.232 1.00 92.88 174 ILE A O 1
ATOM 1349 N N . LEU A 1 175 ? -2.948 9.913 6.172 1.00 91.25 175 LEU A N 1
ATOM 1350 C CA . LEU A 1 175 ? -2.816 11.006 5.204 1.00 91.25 175 LEU A CA 1
ATOM 1351 C C . LEU A 1 175 ? -2.095 12.232 5.769 1.00 91.25 175 LEU A C 1
ATOM 1353 O O . LEU A 1 175 ? -1.421 12.929 5.013 1.00 91.25 175 LEU A O 1
ATOM 1357 N N . GLN A 1 176 ? -2.226 12.496 7.071 1.00 90.00 176 GLN A N 1
ATOM 1358 C CA . GLN A 1 176 ? -1.469 13.544 7.760 1.00 90.00 176 GLN A CA 1
ATOM 1359 C C . GLN A 1 176 ? -0.019 13.126 8.042 1.00 90.00 176 GLN A C 1
ATOM 1361 O O . GLN A 1 176 ? 0.793 13.985 8.376 1.00 90.00 176 GLN A O 1
ATOM 1366 N N . GLN A 1 177 ? 0.314 11.840 7.861 1.00 83.50 177 GLN A N 1
ATOM 1367 C CA . GLN A 1 177 ? 1.628 11.263 8.154 1.00 83.50 177 GLN A CA 1
ATOM 1368 C C . GLN A 1 177 ? 2.133 11.663 9.532 1.00 83.50 177 GLN A C 1
ATOM 1370 O O . GLN A 1 177 ? 3.254 12.150 9.691 1.00 83.50 177 GLN A O 1
ATOM 1375 N N . GLU A 1 178 ? 1.266 11.476 10.522 1.00 84.75 178 GLU A N 1
ATOM 1376 C CA . GLU A 1 178 ? 1.645 11.730 11.899 1.00 84.75 178 GLU A CA 1
ATOM 1377 C C . GLU A 1 178 ? 2.881 10.892 12.272 1.00 84.75 178 GLU A C 1
ATOM 1379 O O . GLU A 1 178 ? 3.013 9.742 11.831 1.00 84.75 178 GLU A O 1
ATOM 1384 N N . PRO A 1 179 ? 3.805 11.442 13.076 1.00 80.69 179 PRO A N 1
ATOM 1385 C CA . PRO A 1 179 ? 4.904 10.659 13.619 1.00 80.69 179 PRO A CA 1
ATOM 1386 C C . PRO A 1 179 ? 4.367 9.417 14.336 1.00 80.69 179 PRO A C 1
ATOM 1388 O O . PRO A 1 179 ? 3.390 9.506 15.078 1.00 80.69 179 PRO A O 1
ATOM 1391 N N . PHE A 1 180 ? 5.010 8.270 14.117 1.00 84.62 180 PHE A N 1
ATOM 1392 C CA . PHE A 1 180 ? 4.663 7.002 14.772 1.00 84.62 180 PHE A CA 1
ATOM 1393 C C . PHE A 1 180 ? 3.206 6.553 14.559 1.00 84.62 180 PHE A C 1
ATOM 1395 O O . PHE A 1 180 ? 2.583 5.933 15.426 1.00 84.62 180 PHE A O 1
ATOM 1402 N N . PHE A 1 181 ? 2.613 6.901 13.411 1.00 86.94 181 PHE A N 1
ATOM 1403 C CA . PHE A 1 181 ? 1.212 6.577 13.157 1.00 86.94 181 PHE A CA 1
ATOM 1404 C C . PHE A 1 181 ? 0.940 5.066 13.161 1.00 86.94 181 PHE A C 1
ATOM 1406 O O . PHE A 1 181 ? -0.143 4.636 13.552 1.00 86.94 181 PHE A O 1
ATOM 1413 N N . VAL A 1 182 ? 1.921 4.262 12.746 1.00 86.81 182 VAL A N 1
ATOM 1414 C CA . VAL A 1 182 ? 1.834 2.799 12.725 1.00 86.81 182 VAL A CA 1
ATOM 1415 C C . VAL A 1 182 ? 1.698 2.264 14.149 1.00 86.81 182 VAL A C 1
ATOM 1417 O O . VAL A 1 182 ? 0.770 1.511 14.440 1.00 86.81 182 VAL A O 1
ATOM 1420 N N . GLU A 1 183 ? 2.563 2.713 15.055 1.00 87.69 183 GLU A N 1
ATOM 1421 C CA . GLU A 1 183 ? 2.557 2.370 16.476 1.00 87.69 183 GLU A CA 1
ATOM 1422 C C . GLU A 1 183 ? 1.267 2.838 17.149 1.00 87.69 183 GLU A C 1
ATOM 1424 O O . GLU A 1 183 ? 0.684 2.119 17.964 1.00 87.69 183 GLU A O 1
ATOM 1429 N N . ARG A 1 184 ? 0.774 4.021 16.771 1.00 88.81 184 ARG A N 1
ATOM 1430 C CA . ARG A 1 184 ? -0.487 4.567 17.274 1.00 88.81 184 ARG A CA 1
ATOM 1431 C C . ARG A 1 184 ? -1.687 3.711 16.862 1.00 88.81 184 ARG A C 1
ATOM 1433 O O . ARG A 1 184 ? -2.511 3.376 17.713 1.00 88.81 184 ARG A O 1
ATOM 1440 N N . ILE A 1 185 ? -1.783 3.333 15.584 1.00 88.75 185 ILE A N 1
ATOM 1441 C CA . ILE A 1 185 ? -2.854 2.457 15.081 1.00 88.75 185 ILE A CA 1
ATOM 1442 C C . ILE A 1 185 ? -2.740 1.065 15.713 1.00 88.75 185 ILE A C 1
ATOM 1444 O O . ILE A 1 185 ? -3.757 0.507 16.115 1.00 88.75 185 ILE A O 1
ATOM 1448 N N . LEU A 1 186 ? -1.526 0.527 15.862 1.00 87.50 186 LEU A N 1
ATOM 1449 C CA . LEU A 1 186 ? -1.297 -0.756 16.528 1.00 87.50 186 LEU A CA 1
ATOM 1450 C C . LEU A 1 186 ? -1.775 -0.720 17.983 1.00 87.50 186 LEU A C 1
ATOM 1452 O O . LEU A 1 186 ? -2.565 -1.565 18.394 1.00 87.50 186 LEU A O 1
ATOM 1456 N N . THR A 1 187 ? -1.350 0.282 18.750 1.00 86.69 187 THR A N 1
ATOM 1457 C CA . THR A 1 187 ? -1.735 0.433 20.161 1.00 86.69 187 THR A CA 1
ATOM 1458 C C . THR A 1 187 ? -3.247 0.561 20.304 1.00 86.69 187 THR A C 1
ATOM 1460 O O . THR A 1 187 ? -3.845 -0.067 21.176 1.00 86.69 187 THR A O 1
ATOM 1463 N N . TRP A 1 188 ? -3.888 1.318 19.407 1.00 87.69 188 TRP A N 1
ATOM 1464 C CA . TRP A 1 188 ? -5.342 1.358 19.347 1.00 87.69 188 TRP A CA 1
ATOM 1465 C C . TRP A 1 188 ? -5.925 -0.025 19.050 1.00 87.69 188 TRP A C 1
ATOM 1467 O O . TRP A 1 188 ? -6.803 -0.451 19.790 1.00 87.69 188 TRP A O 1
ATOM 1477 N N . SER A 1 189 ? -5.432 -0.745 18.040 1.00 83.94 189 SER A N 1
ATOM 1478 C CA . SER A 1 189 ? -5.965 -2.061 17.657 1.00 83.94 189 SER A CA 1
ATOM 1479 C C . SER A 1 189 ? -5.870 -3.117 18.766 1.00 83.94 189 SER A C 1
ATOM 1481 O O . SER A 1 189 ? -6.690 -4.025 18.808 1.00 83.94 189 SER A O 1
ATOM 1483 N N . LEU A 1 190 ? -4.918 -2.968 19.693 1.00 81.62 190 LEU A N 1
ATOM 1484 C CA . LEU A 1 190 ? -4.745 -3.844 20.855 1.00 81.62 190 LEU A CA 1
ATOM 1485 C C . LEU A 1 190 ? -5.570 -3.404 22.081 1.00 81.62 190 LEU A C 1
ATOM 1487 O O . LEU A 1 190 ? -5.673 -4.147 23.054 1.00 81.62 190 LEU A O 1
ATOM 1491 N N . SER A 1 191 ? -6.145 -2.198 22.064 1.00 80.00 191 SER A N 1
ATOM 1492 C CA . SER A 1 191 ? -6.987 -1.685 23.154 1.00 80.00 191 SER A CA 1
ATOM 1493 C C . SER A 1 191 ? -8.367 -2.352 23.181 1.00 80.00 191 SER A C 1
ATOM 1495 O O . SER A 1 191 ? -8.801 -2.943 22.198 1.00 80.00 191 SER A O 1
ATOM 1497 N N . SER A 1 192 ? -9.107 -2.230 24.287 1.00 61.41 192 SER A N 1
ATOM 1498 C CA . SER A 1 192 ? -10.459 -2.799 24.418 1.00 61.41 192 SER A CA 1
ATOM 1499 C C . SER A 1 192 ? -11.452 -2.260 23.378 1.00 61.41 192 SER A C 1
ATOM 1501 O O . SER A 1 192 ? -12.271 -3.026 22.880 1.00 61.41 192 SER A O 1
ATOM 1503 N N . GLU A 1 193 ? -11.354 -0.988 22.978 1.00 64.38 193 GLU A N 1
ATOM 1504 C CA . GLU A 1 193 ? -12.106 -0.437 21.834 1.00 64.38 193 GLU A CA 1
ATOM 1505 C C . GLU A 1 193 ? -11.622 -0.996 20.495 1.00 64.38 193 GLU A C 1
ATOM 1507 O O . GLU A 1 193 ? -12.403 -1.198 19.566 1.00 64.38 193 GLU A O 1
ATOM 1512 N N . GLY A 1 194 ? -10.317 -1.232 20.398 1.00 58.53 194 GLY A N 1
ATOM 1513 C CA . GLY A 1 194 ? -9.687 -1.867 19.258 1.00 58.53 194 GLY A CA 1
ATOM 1514 C C . GLY A 1 194 ? -9.925 -3.362 19.172 1.00 58.53 194 GLY A C 1
ATOM 1515 O O . GLY A 1 194 ? -9.659 -3.885 18.112 1.00 58.53 194 GLY A O 1
ATOM 1516 N N . MET A 1 195 ? -10.425 -4.034 20.213 1.00 61.94 195 MET A N 1
ATOM 1517 C CA . MET A 1 195 ? -10.825 -5.447 20.201 1.00 61.94 195 MET A CA 1
ATOM 1518 C C . MET A 1 195 ? -12.349 -5.620 20.203 1.00 61.94 195 MET A C 1
ATOM 1520 O O . MET A 1 195 ? -12.864 -6.591 19.648 1.00 61.94 195 MET A O 1
ATOM 1524 N N . GLY A 1 196 ? -13.084 -4.645 20.742 1.00 53.62 196 GLY A N 1
ATOM 1525 C CA . GLY A 1 196 ? -14.541 -4.617 20.774 1.00 53.62 196 GLY A CA 1
ATOM 1526 C C . GLY A 1 196 ? -15.126 -4.551 19.367 1.00 53.62 196 GLY A C 1
ATOM 1527 O O . GLY A 1 196 ? -14.802 -3.653 18.593 1.00 53.62 196 GLY A O 1
ATOM 1528 N N . LYS A 1 197 ? -16.005 -5.507 19.060 1.00 48.44 197 LYS A N 1
ATOM 1529 C CA . LYS A 1 197 ? -16.612 -5.796 17.749 1.00 48.44 197 LYS A CA 1
ATOM 1530 C C . LYS A 1 197 ? -15.715 -6.588 16.790 1.00 48.44 197 LYS A C 1
ATOM 1532 O O . LYS A 1 197 ? -15.441 -6.143 15.683 1.00 48.44 197 LYS A O 1
ATOM 1537 N N . ALA A 1 198 ? -15.341 -7.804 17.190 1.00 43.19 198 ALA A N 1
ATOM 1538 C CA . ALA A 1 198 ? -15.710 -8.918 16.317 1.00 43.19 198 ALA A CA 1
ATOM 1539 C C . ALA A 1 198 ? -17.249 -8.925 16.300 1.00 43.19 198 ALA A C 1
ATOM 1541 O O . ALA A 1 198 ? -17.874 -8.994 17.361 1.00 43.19 198 ALA A O 1
ATOM 1542 N N . LEU A 1 199 ? -17.835 -8.608 15.152 1.00 39.56 199 LEU A N 1
ATOM 1543 C CA . LEU A 1 199 ? -19.270 -8.388 14.999 1.00 39.56 199 LEU A CA 1
ATOM 1544 C C . LEU A 1 199 ? -20.050 -9.672 15.327 1.00 39.56 199 LEU A C 1
ATOM 1546 O O . LEU A 1 199 ? -19.609 -10.772 15.003 1.00 39.56 199 LEU A O 1
ATOM 1550 N N . HIS A 1 200 ? -21.193 -9.489 15.989 1.00 34.88 200 HIS A N 1
ATOM 1551 C CA . HIS A 1 200 ? -22.338 -10.388 15.862 1.00 34.88 200 HIS A CA 1
ATOM 1552 C C . HIS A 1 200 ? -22.784 -10.485 14.403 1.00 34.88 200 HIS A C 1
ATOM 1554 O O . HIS A 1 200 ? -22.695 -9.441 13.712 1.00 34.88 200 HIS A O 1
#